Protein AF-0000000079282914 (afdb_homodimer)

Foldseek 3Di:
DPPPPCDPVDDPPLCVVVDDDPVQWFFDDAFPDADLLGTWTWTWGQDPNDIDTDTDGDDDPPRDPVSVVVNVVVVNVVSVQCVVVQNFPFPDWDDDPNDIDTDTHDDPPDPPPPVD/DPPPPPPDPADPPLCVVVDDDPVQWFFDPAFPDADLLGTWTWTWGQDPNDIDTDTDGDDDPPRDPVNVVVNVVVVNVVSVQCVVVQNFPFPDWDDDPNDIDTDTHDDPPDPPPPVD

Solvent-accessible surface area (backbone atoms only — not comparable to full-atom values): 12976 Å² total; per-residue (Å²): 133,80,63,83,69,77,55,98,74,55,64,56,81,91,47,47,89,37,57,45,64,64,86,30,52,44,80,44,87,49,74,60,41,81,51,82,55,33,48,25,19,34,31,31,36,51,55,96,86,40,79,39,61,16,35,32,36,35,42,57,68,83,49,50,69,66,36,45,50,54,35,50,52,51,49,51,48,37,47,66,31,29,70,38,84,71,58,38,45,57,74,27,26,32,54,56,96,60,24,41,37,38,30,20,41,53,66,78,77,66,72,69,59,72,79,108,132,82,64,81,68,81,60,88,81,54,62,58,80,93,46,46,90,36,56,44,62,65,86,30,52,44,80,44,86,49,74,60,42,82,51,82,56,34,48,25,19,34,30,30,35,51,54,96,88,39,79,39,59,16,36,33,35,36,42,57,67,82,48,52,69,67,34,46,51,53,35,51,50,50,48,50,49,35,47,65,30,28,71,38,81,73,56,39,45,57,74,27,28,31,55,54,94,61,24,40,39,38,29,20,42,53,64,78,79,63,71,70,60,72,78,109

Organism: Patiria miniata (NCBI:txid46514)

pLDDT: mean 72.29, std 20.89, range [22.48, 95.5]

Nearest PDB structures (foldseek):
  4qqc-assembly1_A  TM=5.861E-01  e=1.682E-05  Homo sapiens
  8w38-assembly4_D  TM=5.768E-01  e=2.435E-05  Homo sapiens
  6hm7-assembly1_A  TM=5.775E-01  e=5.313E-04  Homo sapiens
  4xg6-assembly1_A  TM=5.892E-01  e=8.700E-04  Homo sapiens
  4yju-assembly1_A  TM=6.058E-01  e=1.340E-03  Homo sapiens

InterPro domains:
  IPR000719 Protein kinase domain [PS50011] (26-116)
  IPR001245 Serine-threonine/tyrosine-protein kinase, catalytic domain [PF07714] (30-115)
  IPR011009 Protein kinase-like domain superfamily [SSF56112] (29-115)
  IPR017441 Protein kinase, ATP binding site [PS00107] (32-57)
  IPR050122 Receptor Tyrosine Kinase [PTHR24416] (16-115)

Structure (mmCIF, N/CA/C/O backbone):
data_AF-0000000079282914-model_v1
#
loop_
_entity.id
_entity.type
_entity.pdbx_description
1 polymer 'Protein kinase domain-containing protein'
#
loop_
_atom_site.group_PDB
_atom_site.id
_atom_site.type_symbol
_atom_site.label_atom_id
_atom_site.label_alt_id
_atom_site.label_comp_id
_atom_site.label_asym_id
_atom_site.label_entity_id
_atom_site.label_seq_id
_atom_site.pdbx_PDB_ins_code
_atom_site.Cartn_x
_atom_site.Cartn_y
_atom_site.Cartn_z
_atom_site.occupancy
_atom_site.B_iso_or_equiv
_atom_site.auth_seq_id
_atom_site.auth_comp_id
_atom_site.auth_asym_id
_atom_site.auth_atom_id
_atom_site.pdbx_PDB_model_num
ATOM 1 N N . MET A 1 1 ? -12.562 34.719 -14.742 1 23.34 1 MET A N 1
ATOM 2 C CA . MET A 1 1 ? -11.43 33.844 -14.438 1 23.34 1 M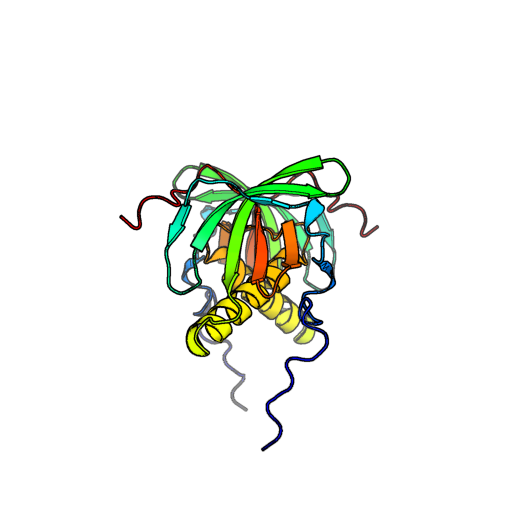ET A CA 1
ATOM 3 C C . MET A 1 1 ? -11.688 33.031 -13.164 1 23.34 1 MET A C 1
ATOM 5 O O . MET A 1 1 ? -11.547 33.562 -12.062 1 23.34 1 MET A O 1
ATOM 9 N N . SER A 1 2 ? -12.727 32.188 -13.07 1 27.8 2 SER A N 1
ATOM 10 C CA . SER A 1 2 ? -13.359 31.531 -11.93 1 27.8 2 SER A CA 1
ATOM 11 C C . SER A 1 2 ? -12.352 30.688 -11.164 1 27.8 2 SER A C 1
ATOM 13 O O . SER A 1 2 ? -11.672 29.844 -11.75 1 27.8 2 SER A O 1
ATOM 15 N N . SER A 1 3 ? -11.719 31.312 -10.195 1 30.7 3 SER A N 1
ATOM 16 C CA . SER A 1 3 ? -10.703 30.719 -9.328 1 30.7 3 SER A CA 1
ATOM 17 C C . SER A 1 3 ? -11.133 29.344 -8.844 1 30.7 3 SER A C 1
ATOM 19 O O . SER A 1 3 ? -12.281 29.141 -8.445 1 30.7 3 SER A O 1
ATOM 21 N N . PRO A 1 4 ? -10.727 28.281 -9.5 1 34.97 4 PRO A N 1
ATOM 22 C CA . PRO A 1 4 ? -11.258 27 -9.008 1 34.97 4 PRO A CA 1
ATOM 23 C C . PRO A 1 4 ? -11.508 2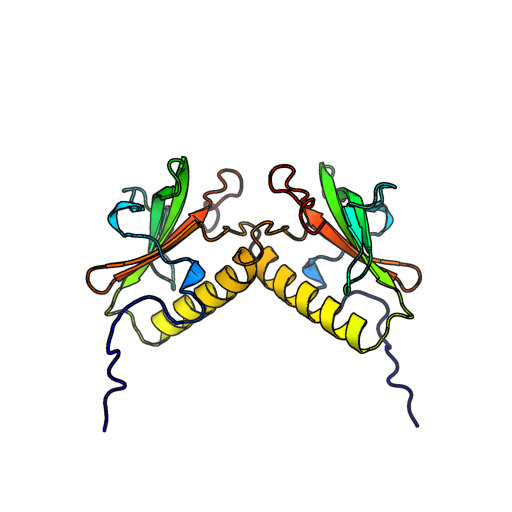7.016 -7.5 1 34.97 4 PRO A C 1
ATOM 25 O O . PRO A 1 4 ? -10.602 27.312 -6.719 1 34.97 4 PRO A O 1
ATOM 28 N N . THR A 1 5 ? -12.664 27.656 -7.102 1 31.94 5 THR A N 1
ATOM 29 C CA . THR A 1 5 ? -13.211 27.719 -5.75 1 31.94 5 THR A CA 1
ATOM 30 C C . THR A 1 5 ? -12.992 26.391 -5.023 1 31.94 5 THR A C 1
ATOM 32 O O . THR A 1 5 ? -13.438 25.344 -5.488 1 31.94 5 THR A O 1
ATOM 35 N N . CYS A 1 6 ? -11.852 26.203 -4.535 1 34.19 6 CYS A N 1
ATOM 36 C CA . CYS A 1 6 ? -11.648 25.141 -3.566 1 34.19 6 CYS A CA 1
ATOM 37 C C . CYS A 1 6 ? -12.836 25.016 -2.625 1 34.19 6 CYS A C 1
ATOM 39 O O . CYS A 1 6 ? -12.922 25.734 -1.63 1 34.19 6 CYS A O 1
ATOM 41 N N . GLU A 1 7 ? -14.094 25.234 -3.098 1 33.72 7 GLU A N 1
ATOM 42 C CA . GLU A 1 7 ? -15.266 25.281 -2.223 1 33.72 7 GLU A CA 1
ATOM 43 C C . GLU A 1 7 ? -15.062 24.422 -0.982 1 33.72 7 GLU A C 1
ATOM 45 O O . GLU A 1 7 ? -13.945 24 -0.687 1 33.72 7 GLU A O 1
ATOM 50 N N . ASP A 1 8 ? -16.094 23.516 -0.483 1 38.78 8 ASP A N 1
ATOM 51 C CA . ASP A 1 8 ? -16.375 22.766 0.729 1 38.78 8 ASP A CA 1
ATOM 52 C C . ASP A 1 8 ? -15.273 21.766 1.035 1 38.78 8 ASP A C 1
ATOM 54 O O . ASP A 1 8 ? -15.047 20.828 0.267 1 38.78 8 ASP A O 1
ATOM 58 N N . GLU A 1 9 ? -13.945 22.219 1.593 1 53.97 9 GLU A N 1
ATOM 59 C CA . GLU A 1 9 ? -12.492 22.094 1.683 1 53.97 9 GLU A CA 1
ATOM 60 C C . GLU A 1 9 ? -12.102 20.734 2.271 1 53.97 9 GLU A C 1
ATOM 62 O O . GLU A 1 9 ? -12.195 20.531 3.484 1 53.97 9 GLU A O 1
ATOM 67 N N . GLY A 1 10 ? -12.781 19.828 2.42 1 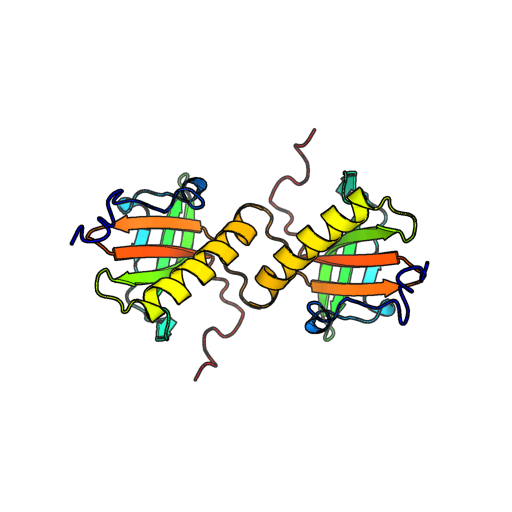73.31 10 GLY A N 1
ATOM 68 C CA . GLY A 1 10 ? -12.695 18.469 2.947 1 73.31 10 GLY A CA 1
ATOM 69 C C . GLY A 1 10 ? -11.797 17.562 2.127 1 73.31 10 GLY A C 1
ATOM 70 O O . GLY A 1 10 ? -10.938 18.047 1.384 1 73.31 10 GLY A O 1
ATOM 71 N N . LEU A 1 11 ? -11.766 16.344 2.482 1 86 11 LEU A N 1
ATOM 72 C CA . LEU A 1 11 ? -11.023 15.352 1.717 1 86 11 LEU A CA 1
ATOM 73 C C . LEU A 1 11 ? -11.609 15.195 0.316 1 86 11 LEU A C 1
ATOM 75 O O . LEU A 1 11 ? -12.805 15.406 0.112 1 86 11 LEU A O 1
ATOM 79 N N . PRO A 1 12 ? -10.711 15.117 -0.688 1 83.81 12 PRO A N 1
ATOM 80 C CA . PRO A 1 12 ? -11.25 14.766 -2.004 1 83.81 12 PRO A CA 1
ATOM 81 C C . PRO A 1 12 ? -12.18 13.555 -1.958 1 83.81 12 PRO A C 1
ATOM 83 O O . PRO A 1 12 ? -12.094 12.742 -1.033 1 83.81 12 PRO A O 1
ATOM 86 N N . SER A 1 13 ? -13.023 13.391 -2.932 1 82.94 13 SER A N 1
ATOM 87 C CA . SER A 1 13 ? -14.031 12.336 -2.979 1 82.94 13 SER A CA 1
ATOM 88 C C . SER A 1 13 ? -13.398 10.961 -2.861 1 82.94 13 SER A C 1
ATOM 90 O O . SER A 1 13 ? -13.922 10.086 -2.166 1 82.94 13 SER A O 1
ATOM 92 N N . TRP A 1 14 ? -12.305 10.773 -3.545 1 75.38 14 TRP A N 1
ATOM 93 C CA . TRP A 1 14 ? -11.672 9.461 -3.6 1 75.38 14 TRP A CA 1
ATOM 94 C C . TRP A 1 14 ? -11.031 9.109 -2.264 1 75.38 14 TRP A C 1
ATOM 96 O O . TRP A 1 14 ? -10.648 7.957 -2.035 1 75.38 14 TRP A O 1
ATOM 106 N N . ALA A 1 15 ? -10.961 10.086 -1.381 1 81.56 15 ALA A N 1
ATOM 107 C CA . ALA A 1 15 ? -10.305 9.852 -0.096 1 81.56 15 ALA A CA 1
ATOM 108 C C . ALA A 1 15 ? -11.32 9.883 1.047 1 81.56 15 ALA A C 1
ATOM 110 O O . ALA A 1 15 ? -10.938 9.805 2.219 1 81.56 15 ALA A O 1
ATOM 111 N N . GLN A 1 16 ? -12.57 9.938 0.759 1 84.88 16 GLN A N 1
ATOM 112 C CA . GLN A 1 16 ? -13.609 10.148 1.762 1 84.88 16 GLN A CA 1
ATOM 113 C C . GLN A 1 16 ? -13.695 8.969 2.723 1 84.88 16 GLN A C 1
ATOM 115 O O . GLN A 1 16 ? -14.055 9.141 3.891 1 84.88 16 GLN A O 1
ATOM 120 N N . SER A 1 17 ? -13.398 7.812 2.266 1 81.69 17 SER A N 1
ATOM 121 C CA . SER A 1 17 ? -13.477 6.621 3.102 1 81.69 17 SER A CA 1
ATOM 122 C C . SER A 1 17 ? -12.477 6.68 4.246 1 81.69 17 SER A C 1
ATOM 124 O O . SER A 1 17 ? -12.625 5.984 5.254 1 81.69 17 SER A O 1
ATOM 126 N N . TRP A 1 18 ? -11.531 7.551 4.137 1 83.25 18 TRP A N 1
ATOM 127 C CA . TRP A 1 18 ? -10.477 7.625 5.141 1 83.25 18 TRP A CA 1
ATOM 128 C C . TRP A 1 18 ? -10.703 8.797 6.086 1 83.25 18 TRP A C 1
ATOM 130 O O . TRP A 1 18 ? -9.914 9.023 7.008 1 83.25 18 TRP A O 1
ATOM 140 N N . ASN A 1 19 ? -11.797 9.461 5.875 1 89.5 19 ASN A N 1
ATOM 141 C CA . ASN A 1 19 ? -12.07 10.648 6.676 1 89.5 19 ASN A CA 1
ATOM 142 C C . ASN A 1 19 ? -12.289 10.297 8.141 1 89.5 19 ASN A C 1
ATOM 144 O O . ASN A 1 19 ? -13.07 9.406 8.461 1 89.5 19 ASN A O 1
ATOM 148 N N . ILE A 1 20 ? -11.508 10.945 8.992 1 90.75 20 ILE A N 1
ATOM 149 C CA . ILE A 1 20 ? -11.688 10.836 10.43 1 90.75 20 ILE A CA 1
ATOM 150 C C . ILE A 1 20 ? -11.781 12.227 11.047 1 90.75 20 ILE A C 1
ATOM 152 O O . ILE A 1 20 ? -11.312 13.203 10.461 1 90.75 20 ILE A O 1
ATOM 156 N N . PRO A 1 21 ? -12.477 12.312 12.188 1 93.81 21 PRO A N 1
ATOM 157 C CA . PRO A 1 21 ? -12.492 13.617 12.859 1 93.81 21 PRO A CA 1
ATOM 158 C C . PRO A 1 21 ? -11.109 14.07 13.305 1 93.81 21 PRO A C 1
ATOM 160 O O . PRO A 1 21 ? -10.297 13.242 13.734 1 93.81 21 PRO A O 1
ATOM 163 N N . PHE A 1 22 ? -10.906 15.328 13.219 1 94.75 22 PHE A N 1
ATOM 164 C CA . PHE A 1 22 ? -9.617 15.859 13.641 1 94.75 22 PHE A CA 1
ATOM 165 C C . PHE A 1 22 ? -9.336 15.508 15.094 1 94.75 22 PHE A C 1
ATOM 167 O O . PHE A 1 22 ? -8.188 15.281 15.477 1 94.75 22 PHE A O 1
ATOM 174 N N . LYS A 1 23 ? -10.352 15.461 15.844 1 94.75 23 LYS A N 1
ATOM 175 C CA . LYS A 1 23 ? -10.203 15.156 17.266 1 94.75 23 LYS A CA 1
ATOM 176 C C . LYS A 1 23 ? -9.586 13.781 17.469 1 94.75 23 LYS A C 1
ATOM 178 O O . LYS A 1 23 ? -9.062 13.477 18.547 1 94.75 23 LYS A O 1
ATOM 183 N N . SER A 1 24 ? -9.672 12.938 16.469 1 95.06 24 SER A N 1
ATOM 184 C CA . SER A 1 24 ? -9.125 11.594 16.547 1 95.06 24 SER A CA 1
ATOM 185 C C . SER A 1 24 ? -7.621 11.594 16.281 1 95.06 24 SER A C 1
ATOM 187 O O . SER A 1 24 ? -6.953 10.57 16.453 1 95.06 24 SER A O 1
ATOM 189 N N . MET A 1 25 ? -7.109 12.664 15.82 1 94.75 25 MET A N 1
ATOM 190 C CA . MET A 1 25 ? -5.695 12.773 15.484 1 94.75 25 MET A CA 1
ATOM 191 C C . MET A 1 25 ? -4.906 13.398 16.625 1 94.75 25 MET A C 1
ATOM 193 O O . MET A 1 25 ? -5.305 14.43 17.172 1 94.75 25 MET A O 1
ATOM 197 N N . MET A 1 26 ? -3.902 12.734 17.078 1 95.5 26 MET A N 1
ATOM 198 C CA . MET A 1 26 ? -2.93 13.266 18.031 1 95.5 26 MET A CA 1
ATOM 199 C C . MET A 1 26 ? -1.586 13.516 17.359 1 95.5 26 MET A C 1
ATOM 201 O O . MET A 1 26 ? -0.843 12.57 17.078 1 95.5 26 MET A O 1
ATOM 205 N N . ILE A 1 27 ? -1.303 14.742 17.141 1 93.88 27 ILE A N 1
ATOM 206 C CA . ILE A 1 27 ? -0.09 15.109 16.422 1 93.88 27 ILE A CA 1
ATOM 207 C C . ILE A 1 27 ? 1.066 15.281 17.406 1 93.88 27 ILE A C 1
ATOM 209 O O . ILE A 1 27 ? 0.951 16.016 18.391 1 93.88 27 ILE A O 1
ATOM 213 N N . GLY A 1 28 ? 2.068 14.531 17.078 1 92.56 28 GLY A N 1
ATOM 214 C CA . GLY A 1 28 ? 3.238 14.625 17.938 1 92.56 28 GLY A CA 1
ATOM 215 C C . GLY A 1 28 ? 4.129 15.805 17.609 1 92.56 28 GLY A C 1
ATOM 216 O O . GLY A 1 28 ? 3.867 16.531 16.641 1 92.56 28 GLY A O 1
ATOM 217 N N . VAL A 1 29 ? 5.152 15.992 18.484 1 90.06 29 VAL A N 1
ATOM 218 C CA . VAL A 1 29 ? 6.047 17.125 18.312 1 90.06 29 VAL A CA 1
ATOM 219 C C . VAL A 1 29 ? 7.297 16.703 17.562 1 90.06 29 VAL A C 1
ATOM 221 O O . VAL A 1 29 ? 8.023 17.547 17.016 1 90.06 29 VAL A O 1
ATOM 224 N N . LYS A 1 30 ? 7.477 15.5 17.516 1 88 30 LYS A N 1
ATOM 225 C CA . LYS A 1 30 ? 8.688 15.008 16.859 1 88 30 LYS A CA 1
ATOM 226 C C . LYS A 1 30 ? 8.531 15.023 15.344 1 88 30 LYS A C 1
ATOM 228 O O . LYS A 1 30 ? 7.57 14.477 14.805 1 88 30 LYS A O 1
ATOM 233 N N . VAL A 1 31 ? 9.523 15.688 14.719 1 82.38 31 VAL A N 1
ATOM 234 C CA . VAL A 1 31 ? 9.539 15.719 13.258 1 82.38 31 VAL A CA 1
ATOM 235 C C . VAL A 1 31 ? 10.258 14.484 12.727 1 82.38 31 VAL A C 1
ATOM 237 O O . VAL A 1 31 ? 11.43 14.25 13.047 1 82.38 31 VAL A O 1
ATOM 240 N N . LEU A 1 32 ? 9.5 13.656 12.016 1 75.69 32 LEU A N 1
ATOM 241 C CA . LEU A 1 32 ? 10.055 12.438 11.438 1 75.69 32 LEU A CA 1
ATOM 242 C C . LEU A 1 32 ? 10.711 12.719 10.094 1 75.69 32 LEU A C 1
ATOM 244 O O . LEU A 1 32 ? 11.602 11.984 9.664 1 75.69 32 LEU A O 1
ATOM 248 N N . GLY A 1 33 ? 10.25 13.688 9.414 1 71.69 33 GLY A N 1
ATOM 249 C CA . GLY A 1 33 ? 10.797 14.062 8.117 1 71.69 33 GLY A CA 1
ATOM 250 C C . GLY A 1 33 ? 10.25 15.383 7.605 1 71.69 33 GLY A C 1
ATOM 251 O O . GLY A 1 33 ? 9.188 15.836 8.047 1 71.69 33 GLY A O 1
ATOM 252 N N . LYS A 1 34 ? 11.281 16.078 6.945 1 65.44 34 LYS A N 1
ATOM 253 C CA . LYS A 1 34 ? 10.922 17.328 6.305 1 65.44 34 LYS A CA 1
ATOM 254 C C . LYS A 1 34 ? 11.242 17.297 4.812 1 65.44 34 LYS A C 1
ATOM 256 O O . LYS A 1 34 ? 12.344 16.922 4.414 1 65.44 34 LYS A O 1
ATOM 261 N N . GLY A 1 35 ? 10.141 17 3.967 1 55.25 35 GLY A N 1
ATOM 262 C CA . GLY A 1 35 ? 10.453 17.031 2.545 1 55.25 35 GLY A CA 1
ATOM 263 C C . GLY A 1 35 ? 9.438 17.797 1.728 1 55.25 35 GLY A C 1
ATOM 264 O O . GLY A 1 35 ? 8.695 18.625 2.268 1 55.25 35 GLY A O 1
ATOM 265 N N . HIS A 1 36 ? 9.586 17.562 0.408 1 54 36 HIS A N 1
ATOM 266 C CA . HIS A 1 36 ? 8.82 18.281 -0.608 1 54 36 HIS A CA 1
ATOM 267 C C . HIS A 1 36 ? 7.32 18.156 -0.367 1 54 36 HIS A C 1
ATOM 269 O O . HIS A 1 36 ? 6.551 19.031 -0.735 1 54 36 HIS A O 1
ATOM 275 N N . PHE A 1 37 ? 7.004 17.156 0.406 1 58.75 37 PHE A N 1
ATOM 276 C CA . PHE A 1 37 ? 5.574 16.922 0.582 1 58.75 37 PHE A CA 1
ATOM 277 C C . PHE A 1 37 ? 5.102 17.453 1.932 1 58.75 37 PHE A C 1
ATOM 279 O O . PHE A 1 37 ? 3.949 17.234 2.316 1 58.75 37 PHE A O 1
ATOM 286 N N . GLY A 1 38 ? 5.984 18.125 2.518 1 66.81 38 GLY A N 1
ATOM 287 C CA . GLY A 1 38 ? 5.656 18.734 3.795 1 66.81 38 GLY A CA 1
ATOM 288 C C . GLY A 1 38 ? 6.262 18.016 4.98 1 66.81 38 GLY A C 1
ATOM 289 O O . GLY A 1 38 ? 7.184 17.203 4.816 1 66.81 38 GLY A O 1
ATOM 290 N N . GLU A 1 39 ? 5.844 18.406 6.027 1 76.94 39 GLU A N 1
ATOM 291 C CA . GLU A 1 39 ? 6.379 17.906 7.289 1 76.94 39 GLU A CA 1
ATOM 292 C C . GLU A 1 39 ? 5.656 16.625 7.73 1 76.94 39 GLU A C 1
ATOM 294 O O . GLU A 1 39 ? 4.441 16.516 7.562 1 76.94 39 GLU A O 1
ATOM 299 N N . VAL A 1 40 ? 6.41 15.68 8.141 1 83.06 40 VAL A N 1
ATOM 300 C CA . VAL A 1 40 ? 5.863 14.477 8.75 1 83.06 40 VAL A CA 1
ATOM 301 C C . VAL A 1 40 ? 6.219 14.43 10.227 1 83.06 40 VAL A C 1
ATOM 303 O O . VAL A 1 40 ? 7.387 14.562 10.602 1 83.06 40 VAL A O 1
ATOM 306 N N . ARG A 1 41 ? 5.215 14.297 11.039 1 87.62 41 ARG A N 1
ATOM 307 C CA . ARG A 1 41 ? 5.414 14.258 12.484 1 87.62 41 ARG A CA 1
ATOM 308 C C . ARG A 1 41 ? 4.926 12.938 13.07 1 87.62 41 ARG A C 1
ATOM 310 O O . ARG A 1 41 ? 4.082 12.266 12.477 1 87.62 41 ARG A O 1
ATOM 317 N N . ASP A 1 42 ? 5.586 12.641 14.148 1 87.38 42 ASP A N 1
ATOM 318 C CA . ASP A 1 42 ? 5.027 11.508 14.883 1 87.38 42 ASP A CA 1
ATOM 319 C C . ASP A 1 42 ? 3.65 11.844 15.453 1 87.38 42 ASP A C 1
ATOM 321 O O . ASP A 1 42 ? 3.283 13.016 15.547 1 87.38 42 ASP A O 1
ATOM 325 N N . GLY A 1 43 ? 2.865 10.734 15.719 1 91.56 43 GLY A N 1
ATOM 326 C CA . GLY A 1 43 ? 1.542 10.93 16.281 1 91.56 43 GLY A CA 1
ATOM 327 C C . GLY A 1 43 ? 0.784 9.641 16.516 1 91.56 43 GLY A C 1
ATOM 328 O O . GLY A 1 43 ? 1.387 8.57 16.594 1 91.56 43 GLY A O 1
ATOM 329 N N . ALA A 1 44 ? -0.499 9.844 16.734 1 91.38 44 ALA A N 1
ATOM 330 C CA . ALA A 1 44 ? -1.402 8.711 16.906 1 91.38 44 ALA A CA 1
ATOM 331 C C . ALA A 1 44 ? -2.809 9.047 16.422 1 91.38 44 ALA A C 1
ATOM 333 O O . ALA A 1 44 ? -3.156 10.227 16.281 1 91.38 44 ALA A O 1
ATOM 334 N N . VAL A 1 45 ? -3.482 8.031 16.047 1 89.38 45 VAL A N 1
ATOM 335 C CA . VAL A 1 45 ? -4.879 8.188 15.656 1 89.38 45 VAL A CA 1
ATOM 336 C C . VAL A 1 45 ? -5.766 7.309 16.531 1 89.38 45 VAL A C 1
ATOM 338 O O . VAL A 1 45 ? -5.406 6.176 16.859 1 89.38 45 VAL A O 1
ATOM 341 N N . LEU A 1 46 ? -6.812 7.949 17 1 91.19 46 LEU A N 1
ATOM 342 C CA . LEU A 1 46 ? -7.855 7.211 17.703 1 91.19 46 LEU A CA 1
ATOM 343 C C . LEU A 1 46 ? -9.016 6.891 16.766 1 91.19 46 LEU A C 1
ATOM 345 O O . LEU A 1 46 ? -9.789 7.781 16.406 1 91.19 46 LEU A O 1
ATOM 349 N N . VAL A 1 47 ? -9.086 5.66 16.375 1 79.5 47 VAL A N 1
ATOM 350 C CA . VAL A 1 47 ? -10.172 5.207 15.508 1 79.5 47 VAL A CA 1
ATOM 351 C C . VAL A 1 47 ? -10.805 3.947 16.094 1 79.5 47 VAL A C 1
ATOM 353 O O . VAL A 1 47 ? -10.102 2.992 16.438 1 79.5 47 VAL A O 1
ATOM 356 N N . GLY A 1 48 ? -12.062 3.938 16.156 1 79.44 48 GLY A N 1
ATOM 357 C CA . GLY A 1 48 ? -12.773 2.775 16.672 1 79.44 48 GLY A CA 1
ATOM 358 C C . GLY A 1 48 ? -12.367 2.406 18.094 1 79.44 48 GLY A C 1
ATOM 359 O O . GLY A 1 48 ? -12.289 1.223 18.422 1 79.44 48 GLY A O 1
ATOM 360 N N . GLY A 1 49 ? -11.898 3.373 18.766 1 84.94 49 GLY A N 1
ATOM 361 C CA . GLY A 1 49 ? -11.516 3.127 20.156 1 84.94 49 GLY A CA 1
ATOM 362 C C . GLY A 1 49 ? -10.094 2.621 20.297 1 84.94 49 GLY A C 1
ATOM 363 O O . GLY A 1 49 ? -9.656 2.303 21.406 1 84.94 49 GLY A O 1
ATOM 364 N N . GLU A 1 50 ? -9.43 2.447 19.281 1 84.12 50 GLU A N 1
ATOM 365 C CA . GLU A 1 50 ? -8.055 1.972 19.312 1 84.12 50 GLU A CA 1
ATOM 366 C C . GLU A 1 50 ? -7.078 3.084 18.922 1 84.12 50 GLU A C 1
ATOM 368 O O . GLU A 1 50 ? -7.352 3.867 18.016 1 84.12 50 GLU A O 1
ATOM 373 N N . ILE A 1 51 ? -6.07 3.158 19.75 1 84.94 51 ILE A N 1
ATOM 374 C CA . ILE A 1 51 ? -5.027 4.133 19.453 1 84.94 51 ILE A CA 1
ATOM 375 C C . ILE A 1 51 ? -3.896 3.463 18.672 1 84.94 51 ILE A C 1
ATOM 377 O O . ILE A 1 51 ? -3.355 2.443 19.109 1 84.94 51 ILE A O 1
ATOM 381 N N . SER A 1 52 ? -3.646 3.994 17.516 1 81.25 52 SER A N 1
ATOM 382 C CA . SER A 1 52 ? -2.549 3.502 16.703 1 81.25 52 SER A CA 1
ATOM 383 C C . SER A 1 52 ? -1.491 4.582 16.484 1 81.25 52 SER A C 1
ATOM 385 O O . SER A 1 52 ? -1.822 5.734 16.203 1 81.25 52 SER A O 1
ATOM 387 N N . LYS A 1 53 ? -0.231 4.156 16.688 1 81.88 53 LYS A N 1
ATOM 388 C CA . LYS A 1 53 ? 0.844 5.082 16.344 1 81.88 53 LYS A CA 1
ATOM 389 C C . LYS A 1 53 ? 0.818 5.418 14.852 1 81.88 53 LYS A C 1
ATOM 391 O O . LYS A 1 53 ? 0.5 4.562 14.023 1 81.88 53 LYS A O 1
ATOM 396 N N . ALA A 1 54 ? 1.105 6.738 14.633 1 84.31 54 ALA A N 1
ATOM 397 C CA . ALA A 1 54 ? 0.992 7.176 13.242 1 84.31 54 ALA A CA 1
ATOM 398 C C . ALA A 1 54 ? 2.082 8.188 12.891 1 84.31 54 ALA A C 1
ATOM 400 O O . ALA A 1 54 ? 2.604 8.875 13.773 1 84.31 54 ALA A O 1
ATOM 401 N N . ALA A 1 55 ? 2.516 8.203 11.68 1 82.88 55 ALA A N 1
ATOM 402 C CA . ALA A 1 55 ? 3.199 9.336 11.055 1 82.88 55 ALA A CA 1
ATOM 403 C C . ALA A 1 55 ? 2.205 10.281 10.383 1 82.88 55 ALA A C 1
ATOM 405 O O . ALA A 1 55 ? 1.422 9.859 9.523 1 82.88 55 ALA A O 1
ATOM 406 N N . ILE A 1 56 ? 2.223 11.5 10.844 1 88.62 56 ILE A N 1
ATOM 407 C CA . ILE A 1 56 ? 1.229 12.453 10.352 1 88.62 56 ILE A CA 1
ATOM 408 C C . ILE A 1 56 ? 1.867 13.383 9.328 1 88.62 56 ILE A C 1
ATOM 410 O O . ILE A 1 56 ? 2.75 14.18 9.664 1 88.62 56 ILE A O 1
ATOM 414 N N . LYS A 1 57 ? 1.346 13.258 8.039 1 87.38 57 LYS A N 1
ATOM 415 C CA . LYS A 1 57 ? 1.752 14.156 6.965 1 87.38 57 LYS A CA 1
ATOM 416 C C . LYS A 1 57 ? 0.761 15.305 6.805 1 87.38 57 LYS A C 1
ATOM 418 O O . LYS A 1 57 ? -0.453 15.102 6.871 1 87.38 57 LYS A O 1
ATOM 423 N N . THR A 1 58 ? 1.383 16.484 6.621 1 89.69 58 THR A N 1
ATOM 424 C CA . THR A 1 58 ? 0.497 17.641 6.547 1 89.69 58 THR A CA 1
ATOM 425 C C . THR A 1 58 ? 0.75 18.438 5.266 1 89.69 58 THR A C 1
ATOM 427 O O . THR A 1 58 ? 1.875 18.469 4.762 1 89.69 58 THR A O 1
ATOM 430 N N . LEU A 1 59 ? -0.337 18.953 4.742 1 88.25 59 LEU A N 1
ATOM 431 C CA . LEU A 1 59 ? -0.297 19.891 3.631 1 88.25 59 LEU A CA 1
ATOM 432 C C . LEU A 1 59 ? -1.015 21.188 3.996 1 88.25 59 LEU A C 1
ATOM 434 O O . LEU A 1 59 ? -2.229 21.188 4.211 1 88.25 59 LEU A O 1
ATOM 438 N N . LYS A 1 60 ? -0.203 22.188 4.027 1 87.25 60 LYS A N 1
ATOM 439 C CA . LYS A 1 60 ? -0.766 23.484 4.367 1 87.25 60 LYS A CA 1
ATOM 440 C C . LYS A 1 60 ? -1.53 24.078 3.186 1 87.25 60 LYS A C 1
ATOM 442 O O . LYS A 1 60 ? -1.226 23.781 2.029 1 87.25 60 LYS A O 1
ATOM 447 N N . ALA A 1 61 ? -2.473 24.938 3.561 1 83.94 61 ALA A N 1
ATOM 448 C CA . ALA A 1 61 ? -3.297 25.578 2.539 1 83.94 61 ALA A CA 1
ATOM 449 C C . ALA A 1 61 ? -2.447 26.422 1.603 1 83.94 61 ALA A C 1
ATOM 451 O O . ALA A 1 61 ? -2.762 26.562 0.418 1 83.94 61 ALA A O 1
ATOM 452 N N . ASN A 1 62 ? -1.402 26.938 2.104 1 86.12 62 ASN A N 1
ATOM 453 C CA . ASN A 1 62 ? -0.588 27.859 1.313 1 86.12 62 ASN A CA 1
ATOM 454 C C . ASN A 1 62 ? 0.551 27.125 0.607 1 86.12 62 ASN A C 1
ATOM 456 O O . ASN A 1 62 ? 1.501 27.75 0.138 1 86.12 62 ASN A O 1
ATOM 460 N N . ALA A 1 63 ? 0.455 25.906 0.595 1 84.19 63 ALA A N 1
ATOM 461 C CA . ALA A 1 63 ? 1.444 25.125 -0.145 1 84.19 63 ALA A CA 1
ATOM 462 C C . ALA A 1 63 ? 1.445 25.5 -1.624 1 84.19 63 ALA A C 1
ATOM 464 O O . ALA A 1 63 ? 0.412 25.891 -2.172 1 84.19 63 ALA A O 1
ATOM 465 N N . SER A 1 64 ? 2.662 25.438 -2.189 1 87.62 64 SER A N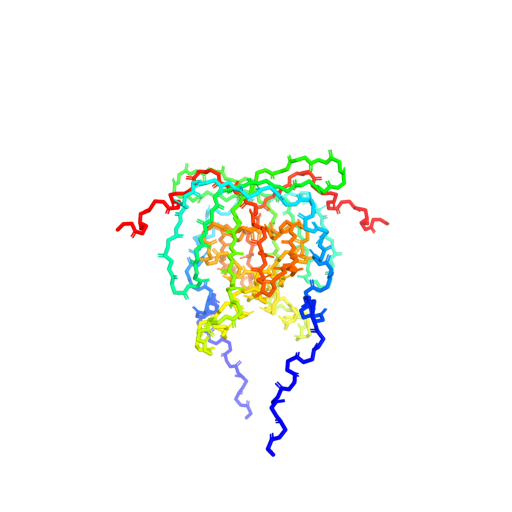 1
ATOM 466 C CA . SER A 1 64 ? 2.738 25.688 -3.627 1 87.62 64 SER A CA 1
ATOM 467 C C . SER A 1 64 ? 1.894 24.672 -4.402 1 87.62 64 SER A C 1
ATOM 469 O O . SER A 1 64 ? 1.572 23.609 -3.891 1 87.62 64 SER A O 1
ATOM 471 N N . ASP A 1 65 ? 1.571 25.047 -5.621 1 86.56 65 ASP A N 1
ATOM 472 C CA . ASP A 1 65 ? 0.81 24.156 -6.484 1 86.56 65 ASP A CA 1
ATOM 473 C C . ASP A 1 65 ? 1.548 22.828 -6.688 1 86.56 65 ASP A C 1
ATOM 475 O O . ASP A 1 65 ? 0.932 21.766 -6.691 1 86.56 65 ASP A O 1
ATOM 479 N N . ASN A 1 66 ? 2.822 23.031 -6.859 1 84.25 66 ASN A N 1
ATOM 480 C CA . ASN A 1 66 ? 3.629 21.828 -7.059 1 84.25 66 ASN A CA 1
ATOM 481 C C . ASN A 1 66 ? 3.605 20.922 -5.832 1 84.25 66 ASN A C 1
ATOM 483 O O . ASN A 1 66 ? 3.434 19.719 -5.949 1 84.25 66 ASN A O 1
ATOM 487 N N . ASP A 1 67 ? 3.695 21.516 -4.695 1 81.56 67 ASP A N 1
ATOM 488 C CA . ASP A 1 67 ? 3.672 20.75 -3.455 1 81.56 67 ASP A CA 1
ATOM 489 C C . ASP A 1 67 ? 2.311 20.094 -3.244 1 81.56 67 ASP A C 1
ATOM 491 O O . ASP A 1 67 ? 2.232 18.938 -2.811 1 81.56 67 ASP A O 1
ATOM 495 N N . ARG A 1 68 ? 1.349 20.828 -3.588 1 86.06 68 ARG A N 1
ATOM 496 C CA . ARG A 1 68 ? -0.01 20.312 -3.467 1 86.06 68 ARG A CA 1
ATOM 497 C C . ARG A 1 68 ? -0.227 19.125 -4.398 1 86.06 68 ARG A C 1
ATOM 499 O O . ARG A 1 68 ? -0.741 18.078 -3.977 1 86.06 68 ARG A O 1
ATOM 506 N N . GLN A 1 69 ? 0.188 19.328 -5.555 1 82.5 69 GLN A N 1
ATOM 507 C CA . GLN A 1 69 ? 0.022 18.25 -6.531 1 82.5 69 GLN A CA 1
ATOM 508 C C . GLN A 1 69 ? 0.775 17 -6.102 1 82.5 69 GLN A C 1
ATOM 510 O O . GLN A 1 69 ? 0.237 15.891 -6.172 1 82.5 69 GLN A O 1
ATOM 515 N N . ASN A 1 70 ? 1.975 17.203 -5.691 1 77.62 70 ASN A N 1
ATOM 516 C CA . ASN A 1 70 ? 2.795 16.078 -5.262 1 77.62 70 ASN A CA 1
ATOM 517 C C . ASN A 1 70 ? 2.178 15.352 -4.062 1 77.62 70 ASN A C 1
ATOM 519 O O . ASN A 1 70 ? 2.105 14.125 -4.043 1 77.62 70 ASN A O 1
ATOM 523 N N . PHE A 1 71 ? 1.689 16.141 -3.148 1 82.75 71 PHE A N 1
ATOM 524 C CA . PHE A 1 71 ? 1.062 15.578 -1.962 1 82.75 71 PHE A CA 1
ATOM 525 C C . PHE A 1 71 ? -0.187 14.789 -2.334 1 82.75 71 PHE A C 1
ATOM 527 O O . PHE A 1 71 ? -0.37 13.656 -1.879 1 82.75 71 PHE A O 1
ATOM 534 N N . MET A 1 72 ? -1.006 15.383 -3.162 1 82.5 72 MET A N 1
ATOM 535 C CA . MET A 1 72 ? -2.275 14.758 -3.531 1 82.5 72 MET A CA 1
ATOM 536 C C . MET A 1 72 ? -2.045 13.477 -4.328 1 82.5 72 MET A C 1
ATOM 538 O O . MET A 1 72 ? -2.775 12.5 -4.164 1 82.5 72 MET A O 1
ATOM 542 N N . GLU A 1 73 ? -1.069 13.477 -5.125 1 75.81 73 GLU A N 1
ATOM 543 C CA . GLU A 1 73 ? -0.74 12.273 -5.879 1 75.81 73 GLU A CA 1
ATOM 544 C C . GLU A 1 73 ? -0.265 11.156 -4.949 1 75.81 73 GLU A C 1
ATOM 546 O O . GLU A 1 73 ? -0.659 10 -5.113 1 75.81 73 GLU A O 1
ATOM 551 N N . GLU A 1 74 ? 0.572 11.547 -4.023 1 74.94 74 GLU A N 1
ATOM 552 C CA . GLU A 1 74 ? 1.032 10.578 -3.037 1 74.94 74 GLU A CA 1
ATOM 553 C C . GLU A 1 74 ? -0.13 10.039 -2.207 1 74.94 74 GLU A C 1
ATOM 555 O O . GLU A 1 74 ? -0.245 8.828 -2 1 74.94 74 GLU A O 1
ATOM 560 N N . PHE A 1 75 ? -0.943 10.992 -1.794 1 77.81 75 PHE A N 1
ATOM 561 C CA . PHE A 1 75 ? -2.131 10.633 -1.029 1 77.81 75 PHE A CA 1
ATOM 562 C C . PHE A 1 75 ? -3.012 9.672 -1.819 1 77.81 75 PHE A C 1
ATOM 564 O O . PHE A 1 75 ? -3.408 8.625 -1.308 1 77.81 75 PHE A O 1
ATOM 571 N N . ARG A 1 76 ? -3.223 9.977 -3.014 1 74.19 76 ARG A N 1
ATOM 572 C CA . ARG A 1 76 ? -4.051 9.133 -3.869 1 74.19 76 ARG A CA 1
ATOM 573 C C . ARG A 1 76 ? -3.441 7.75 -4.031 1 74.19 76 ARG A C 1
ATOM 575 O O . ARG A 1 76 ? -4.148 6.742 -3.963 1 74.19 76 ARG A O 1
ATOM 582 N N . THR A 1 77 ? -2.217 7.711 -4.18 1 69.81 77 THR A N 1
ATOM 583 C CA . THR A 1 77 ? -1.519 6.438 -4.328 1 69.81 77 THR A CA 1
ATOM 584 C C . THR A 1 77 ? -1.648 5.598 -3.062 1 69.81 77 THR A C 1
ATOM 586 O O . THR A 1 77 ? -1.884 4.387 -3.135 1 69.81 77 THR A O 1
ATOM 589 N N . LEU A 1 78 ? -1.518 6.316 -1.907 1 68.25 78 LEU A N 1
ATOM 590 C CA . LEU A 1 78 ? -1.624 5.633 -0.623 1 68.25 78 LEU A CA 1
ATOM 591 C C . LEU A 1 78 ? -3.033 5.086 -0.414 1 68.25 78 LEU A C 1
ATOM 593 O O . LEU A 1 78 ? -3.205 4 0.149 1 68.25 78 LEU A O 1
ATOM 597 N N . THR A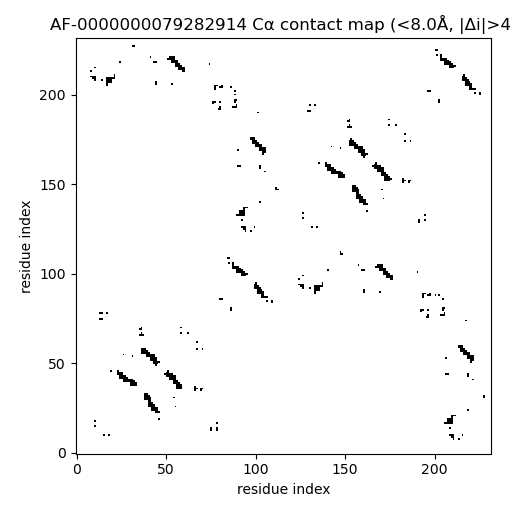 1 79 ? -4.062 5.887 -0.783 1 68.88 79 THR A N 1
ATOM 598 C CA . THR A 1 79 ? -5.445 5.457 -0.623 1 68.88 79 THR A CA 1
ATOM 599 C C . THR A 1 79 ? -5.727 4.215 -1.462 1 68.88 79 THR A C 1
ATOM 601 O O . THR A 1 79 ? -6.551 3.379 -1.088 1 68.88 79 THR A O 1
ATOM 604 N N . LYS A 1 80 ? -5.223 4.27 -2.564 1 59.78 80 LYS A N 1
ATOM 605 C CA . LYS A 1 80 ? -5.418 3.113 -3.436 1 59.78 80 LYS A CA 1
ATOM 606 C C . LYS A 1 80 ? -4.789 1.858 -2.836 1 59.78 80 LYS A C 1
ATOM 608 O O . LYS A 1 80 ? -5.328 0.76 -2.973 1 59.78 80 LYS A O 1
ATOM 613 N N . ILE A 1 81 ? -3.799 2.193 -2.15 1 54.41 81 ILE A N 1
ATOM 614 C CA . ILE A 1 81 ? -3.092 1.095 -1.5 1 54.41 81 ILE A CA 1
ATOM 615 C C . ILE A 1 81 ? -3.859 0.648 -0.259 1 54.41 81 ILE A C 1
ATOM 617 O O . ILE A 1 81 ? -3.973 -0.55 0.01 1 54.41 81 ILE A O 1
ATOM 621 N N . GLY A 1 82 ? -4.281 1.591 0.655 1 49.81 82 GLY A N 1
ATOM 622 C CA . GLY A 1 82 ? -4.984 1.343 1.903 1 49.81 82 GLY A CA 1
ATOM 623 C C . GLY A 1 82 ? -6.359 0.73 1.701 1 49.81 82 GLY A C 1
ATOM 624 O O . GLY A 1 82 ? -6.953 0.201 2.643 1 49.81 82 GLY A O 1
ATOM 625 N N . GLN A 1 83 ? -6.988 1.234 0.659 1 45.16 83 GLN A N 1
ATOM 626 C CA . GLN A 1 83 ? -8.32 0.679 0.432 1 45.16 83 GLN A CA 1
ATOM 627 C C . GLN A 1 83 ? -8.305 -0.843 0.531 1 45.16 83 GLN A C 1
ATOM 629 O O . GLN A 1 83 ? -9.359 -1.475 0.625 1 45.16 83 GLN A O 1
ATOM 634 N N . HIS A 1 84 ? -7.188 -1.283 0.369 1 41.5 84 HIS A N 1
ATOM 635 C CA . HIS A 1 84 ? -7.227 -2.713 0.65 1 41.5 84 HIS A CA 1
ATOM 636 C C . HIS A 1 84 ? -6.773 -3.008 2.076 1 41.5 84 HIS A C 1
ATOM 638 O O . HIS A 1 84 ? -5.594 -2.842 2.402 1 41.5 84 HIS A O 1
ATOM 644 N N . PRO A 1 85 ? -7.742 -2.734 2.994 1 43.34 85 PRO A N 1
ATOM 645 C CA . PRO A 1 85 ? -7.473 -2.936 4.422 1 43.34 85 PRO A CA 1
ATOM 646 C C . PRO A 1 85 ? -6.246 -3.809 4.672 1 43.34 85 PRO A C 1
ATOM 648 O O . PRO A 1 85 ? -5.605 -3.695 5.719 1 43.34 85 PRO A O 1
ATOM 651 N N . ASN A 1 86 ? -6.043 -4.816 3.895 1 42.72 86 ASN A N 1
ATOM 652 C CA . ASN A 1 86 ? -4.984 -5.809 4.051 1 42.72 86 ASN A CA 1
ATOM 653 C C . ASN A 1 86 ? -3.748 -5.441 3.234 1 42.72 86 ASN A C 1
ATOM 655 O O . ASN A 1 86 ? -3.533 -5.984 2.148 1 42.72 86 ASN A O 1
ATOM 659 N N . VAL A 1 87 ? -3.455 -4.16 3.23 1 48.75 87 VAL A N 1
ATOM 660 C CA . VAL A 1 87 ? -2.32 -3.729 2.422 1 48.75 87 VAL A CA 1
ATOM 661 C C . VAL A 1 87 ? -1.193 -4.754 2.525 1 48.75 87 VAL A C 1
ATOM 663 O O . VAL A 1 87 ? -0.678 -5.012 3.617 1 48.75 87 VAL A O 1
ATOM 666 N N . VAL A 1 88 ? -1.169 -5.582 1.654 1 53.12 88 VAL A N 1
ATOM 667 C CA . VAL A 1 88 ? -0.136 -6.609 1.563 1 53.12 88 VAL A CA 1
ATOM 668 C C . VAL A 1 88 ? 1.084 -6.051 0.833 1 53.12 88 VAL A C 1
ATOM 670 O O . VAL A 1 88 ? 0.954 -5.453 -0.238 1 53.12 88 VAL A O 1
ATOM 673 N N . SER A 1 89 ? 2.061 -5.555 1.666 1 62.62 89 SER A N 1
ATOM 674 C CA . SER A 1 89 ? 3.338 -5.238 1.036 1 62.62 89 SER A CA 1
ATOM 675 C C . SER A 1 89 ? 3.818 -6.383 0.153 1 62.62 89 SER A C 1
ATOM 677 O O . SER A 1 89 ? 3.676 -7.555 0.514 1 62.62 89 SER A O 1
ATOM 679 N N . ILE A 1 90 ? 4.156 -5.902 -1.108 1 76.12 90 ILE A N 1
ATOM 680 C CA . ILE A 1 90 ? 4.723 -6.922 -1.98 1 76.12 90 ILE A CA 1
ATOM 681 C C . ILE A 1 90 ? 6.082 -7.367 -1.438 1 76.12 90 ILE A C 1
ATOM 683 O O . ILE A 1 90 ? 6.926 -6.535 -1.106 1 76.12 90 ILE A O 1
ATOM 687 N N . LEU A 1 91 ? 6.203 -8.633 -1.209 1 80.88 91 LEU A N 1
ATOM 688 C CA . LEU A 1 91 ? 7.457 -9.203 -0.733 1 80.88 91 LEU A CA 1
ATOM 689 C C . LEU A 1 91 ? 8.359 -9.578 -1.902 1 80.88 91 LEU A C 1
ATOM 691 O O . LEU A 1 91 ? 9.586 -9.609 -1.763 1 80.88 91 LEU A O 1
ATOM 695 N N . GLY A 1 92 ? 7.805 -9.859 -3.02 1 86.5 92 GLY A N 1
ATOM 696 C CA . GLY A 1 92 ? 8.508 -10.297 -4.215 1 86.5 92 GLY A CA 1
ATOM 697 C C . GLY A 1 92 ? 7.578 -10.859 -5.277 1 86.5 92 GLY A C 1
ATOM 698 O O . GLY A 1 92 ? 6.402 -11.109 -5.012 1 86.5 92 GLY A O 1
ATOM 699 N N . ALA A 1 93 ? 8.117 -10.961 -6.477 1 91.38 93 ALA A N 1
ATOM 700 C CA . ALA A 1 93 ? 7.391 -11.523 -7.609 1 91.38 93 ALA A CA 1
ATOM 701 C C . ALA A 1 93 ? 8.336 -12.258 -8.562 1 91.38 93 ALA A C 1
ATOM 703 O O . ALA A 1 93 ? 9.523 -11.93 -8.633 1 91.38 93 ALA A O 1
ATOM 704 N N . CYS A 1 94 ? 7.785 -13.234 -9.133 1 93.31 94 CYS A N 1
ATOM 705 C CA . CYS A 1 94 ? 8.602 -13.93 -10.125 1 93.31 94 CYS A CA 1
ATOM 706 C C . CYS A 1 94 ? 7.723 -14.656 -11.141 1 93.31 94 CYS A C 1
ATOM 708 O O . CYS A 1 94 ? 6.531 -14.867 -10.898 1 93.31 94 CYS A O 1
ATOM 710 N N . HIS A 1 95 ? 8.32 -14.828 -12.227 1 90.81 95 HIS A N 1
ATOM 711 C CA . HIS A 1 95 ? 7.703 -15.648 -13.266 1 90.81 95 HIS A CA 1
ATOM 712 C C . HIS A 1 95 ? 8.375 -17.016 -13.367 1 90.81 95 HIS A C 1
ATOM 714 O O . HIS A 1 95 ? 9.602 -17.109 -13.383 1 90.81 95 HIS A O 1
ATOM 720 N N . ASN A 1 96 ? 7.562 -18.078 -13.281 1 90.94 96 ASN A N 1
ATOM 721 C CA . ASN A 1 96 ? 8.055 -19.438 -13.422 1 90.94 96 ASN A CA 1
ATOM 722 C C . ASN A 1 96 ? 7.059 -20.328 -14.164 1 90.94 96 ASN A C 1
ATOM 724 O O . ASN A 1 96 ? 5.887 -20.406 -13.781 1 90.94 96 ASN A O 1
ATOM 728 N N . ASP A 1 97 ? 7.516 -21.031 -15.195 1 88.81 97 ASP A N 1
ATOM 729 C CA . ASP A 1 97 ? 6.691 -21.953 -15.969 1 88.81 97 ASP A CA 1
ATOM 730 C C . ASP A 1 97 ? 5.395 -21.297 -16.422 1 88.81 97 ASP A C 1
ATOM 732 O O . ASP A 1 97 ? 4.305 -21.828 -16.188 1 88.81 97 ASP A O 1
ATOM 736 N N . ASP A 1 98 ? 5.438 -20.094 -16.859 1 87.56 98 ASP A N 1
ATOM 737 C CA . ASP A 1 98 ? 4.344 -19.344 -17.453 1 87.56 98 ASP A CA 1
ATOM 738 C C . ASP A 1 98 ? 3.322 -18.906 -16.406 1 87.56 98 ASP A C 1
ATOM 740 O O . ASP A 1 98 ? 2.162 -18.656 -16.734 1 87.56 98 ASP A O 1
ATOM 744 N N . ILE A 1 99 ? 3.76 -19.016 -15.258 1 90.25 99 ILE A N 1
ATOM 745 C CA . ILE A 1 99 ? 2.912 -18.547 -14.164 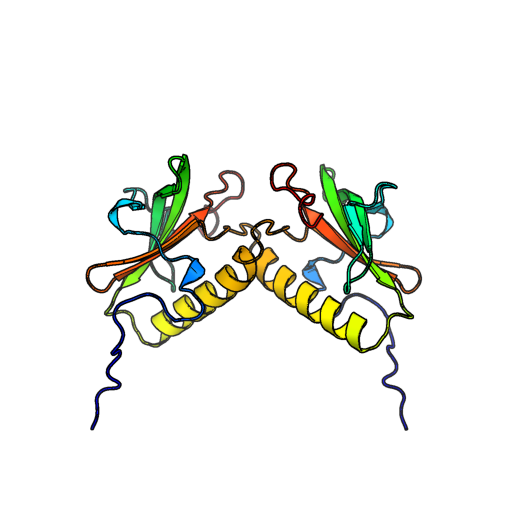1 90.25 99 ILE A CA 1
ATOM 746 C C . ILE A 1 99 ? 3.566 -17.359 -13.469 1 90.25 99 ILE A C 1
ATOM 748 O O . ILE A 1 99 ? 4.773 -17.359 -13.219 1 90.25 99 ILE A O 1
ATOM 752 N N . LEU A 1 100 ? 2.793 -16.297 -13.25 1 91.88 100 LEU A N 1
ATOM 753 C CA . LEU A 1 100 ? 3.229 -15.141 -12.477 1 91.88 100 LEU A CA 1
ATOM 754 C C . LEU A 1 100 ? 2.855 -15.305 -11.008 1 91.88 100 LEU A C 1
ATOM 756 O O . LEU A 1 100 ? 1.699 -15.594 -10.68 1 91.88 100 LEU A O 1
ATOM 760 N N . TYR A 1 101 ? 3.887 -15.273 -10.195 1 91.81 101 TYR A N 1
ATOM 761 C CA . TYR A 1 101 ? 3.713 -15.336 -8.75 1 91.81 101 TYR A CA 1
ATOM 762 C C . TYR A 1 101 ? 3.967 -13.977 -8.109 1 91.81 101 TYR A C 1
ATOM 764 O O . TYR A 1 101 ? 4.977 -13.328 -8.391 1 91.81 101 TYR A O 1
ATOM 772 N N . VAL A 1 102 ? 3.025 -13.586 -7.301 1 89.38 102 VAL A N 1
ATOM 773 C CA . VAL A 1 102 ? 3.201 -12.383 -6.5 1 89.38 102 VAL A CA 1
ATOM 774 C C . VAL A 1 102 ? 3.021 -12.711 -5.02 1 89.38 102 VAL A C 1
ATOM 776 O O . VAL A 1 102 ? 1.96 -13.18 -4.609 1 89.38 102 VAL A O 1
ATOM 779 N N . ALA A 1 103 ? 4.109 -12.484 -4.262 1 88.56 103 ALA A N 1
ATOM 780 C CA . ALA A 1 103 ? 4.078 -12.719 -2.818 1 88.56 103 ALA A CA 1
ATOM 781 C C . ALA A 1 103 ? 3.73 -11.438 -2.062 1 88.56 103 ALA A C 1
ATOM 783 O O . ALA A 1 103 ? 4.379 -10.406 -2.248 1 88.56 103 ALA A O 1
ATOM 784 N N . LEU A 1 104 ? 2.73 -11.602 -1.272 1 80.25 104 LEU A N 1
ATOM 785 C CA . LEU A 1 104 ? 2.266 -10.484 -0.461 1 80.25 104 LEU A CA 1
ATOM 786 C C . LEU A 1 104 ? 2.459 -10.766 1.024 1 80.25 104 LEU A C 1
ATOM 788 O O . LEU A 1 104 ? 2.336 -11.914 1.459 1 80.25 104 LEU A O 1
ATOM 792 N N . GLU A 1 105 ? 2.92 -9.758 1.79 1 71.44 105 GLU A N 1
ATOM 793 C CA . GLU A 1 105 ? 3.037 -9.93 3.234 1 71.44 105 GLU A CA 1
ATOM 794 C C . GLU A 1 105 ? 1.702 -10.344 3.852 1 71.44 105 GLU A C 1
ATOM 796 O O . GLU A 1 105 ? 0.662 -9.758 3.537 1 71.44 105 GLU A O 1
ATOM 801 N N . PHE A 1 106 ? 1.723 -11.602 4.531 1 59.28 106 PHE A N 1
ATOM 802 C CA . PHE A 1 106 ? 0.533 -12.148 5.176 1 59.28 106 PHE A CA 1
ATOM 803 C C . PHE A 1 106 ? 0.247 -11.422 6.484 1 59.28 106 PHE A C 1
ATOM 805 O O . PHE A 1 106 ? 1.097 -11.383 7.375 1 59.28 106 PHE A O 1
ATOM 812 N N . MET A 1 107 ? -0.567 -10.516 6.52 1 49.88 107 MET A N 1
ATOM 813 C CA . MET A 1 107 ? -0.884 -9.961 7.832 1 49.88 107 MET A CA 1
ATOM 814 C C . MET A 1 107 ? -2.035 -10.719 8.484 1 49.88 107 MET A C 1
ATOM 816 O O . MET A 1 107 ? -3.105 -10.859 7.887 1 49.88 107 MET A O 1
ATOM 820 N N . PRO A 1 108 ? -1.754 -11.758 9.352 1 43.5 108 PRO A N 1
ATOM 821 C CA . PRO A 1 108 ? -2.779 -12.523 10.062 1 43.5 108 PRO A CA 1
ATOM 822 C C . PRO A 1 108 ? -3.98 -11.672 10.461 1 43.5 108 PRO A C 1
ATOM 824 O O . PRO A 1 108 ? -5.066 -12.203 10.703 1 43.5 108 PRO A O 1
ATOM 827 N N . ASN A 1 109 ? -3.842 -10.648 11 1 41.28 109 ASN A N 1
ATOM 828 C CA . ASN A 1 109 ? -5.055 -10.258 11.703 1 41.28 109 ASN A CA 1
ATOM 829 C C . ASN A 1 109 ? -6.25 -10.164 10.758 1 41.28 109 ASN A C 1
ATOM 831 O O . ASN A 1 109 ? -7.398 -10.219 11.195 1 41.28 109 ASN A O 1
ATOM 835 N N . GLY A 1 110 ? -6.34 -9.242 9.852 1 39.03 110 GLY A N 1
ATOM 836 C CA . GLY A 1 110 ? -7.664 -9.039 9.289 1 39.03 110 GLY A CA 1
ATOM 837 C C . GLY A 1 110 ? -8.117 -10.188 8.406 1 39.03 110 GLY A C 1
ATOM 838 O O . GLY A 1 110 ? -7.312 -11.031 8 1 39.03 110 GLY A O 1
ATOM 839 N N . ASP A 1 111 ? -9.445 -10.602 8.539 1 33.56 111 ASP A N 1
ATOM 840 C CA . ASP A 1 111 ? -10.188 -11.711 7.945 1 33.56 111 ASP A CA 1
ATOM 841 C C . ASP A 1 111 ? -9.891 -11.836 6.457 1 33.56 111 ASP A C 1
ATOM 843 O O . ASP A 1 111 ? -10.227 -10.945 5.672 1 33.56 111 ASP A O 1
ATOM 847 N N . LEU A 1 112 ? -8.805 -12.234 5.992 1 34.53 112 LEU A N 1
ATOM 848 C CA . LEU A 1 112 ? -8.961 -12.773 4.648 1 34.53 112 LEU A CA 1
ATOM 849 C C . LEU A 1 112 ? -10.297 -13.492 4.504 1 34.53 112 LEU A C 1
ATOM 851 O O . LEU A 1 112 ? -10.602 -14.039 3.443 1 34.53 112 LEU A O 1
ATOM 855 N N . ARG A 1 113 ? -10.875 -14.094 5.59 1 32 113 ARG A N 1
ATOM 856 C CA . ARG A 1 113 ? -12.062 -14.938 5.598 1 32 113 ARG A CA 1
ATOM 857 C C . ARG A 1 113 ? -13.203 -14.297 4.809 1 32 113 ARG A C 1
ATOM 859 O O . ARG A 1 113 ? -14.031 -15 4.23 1 32 113 ARG A O 1
ATOM 866 N N . THR A 1 114 ? -13.711 -13.125 5.273 1 29.61 114 THR A N 1
ATOM 867 C CA . THR A 1 114 ? -15.156 -13.039 5.098 1 29.61 114 THR A CA 1
ATOM 868 C C . THR A 1 114 ? -15.516 -12.859 3.623 1 29.61 114 THR A C 1
ATOM 870 O O . THR A 1 114 ? -15.766 -11.742 3.172 1 29.61 114 THR A O 1
ATOM 873 N N . TYR A 1 115 ? -14.547 -12.859 2.771 1 27.03 115 TYR A N 1
ATOM 874 C CA . TYR A 1 115 ? -15.289 -13 1.523 1 27.03 115 TYR A CA 1
ATOM 875 C C . TYR A 1 115 ? -16.062 -14.32 1.494 1 27.03 115 TYR A C 1
ATOM 877 O O . TYR A 1 115 ? -16.594 -14.711 0.453 1 27.03 115 TYR A O 1
ATOM 885 N N . THR A 1 116 ? -16.297 -15.023 2.637 1 22.67 116 THR A N 1
ATOM 886 C CA . THR A 1 116 ? -17.406 -15.945 2.408 1 22.67 116 THR A CA 1
ATOM 887 C C . THR A 1 116 ? -18.688 -15.195 2.082 1 22.67 116 THR A C 1
ATOM 889 O O . THR A 1 116 ? -19 -14.18 2.717 1 22.67 116 THR A O 1
ATOM 892 N N . MET B 1 1 ? -0.335 -11.797 -39.125 1 23.55 1 MET B N 1
ATOM 893 C CA . MET B 1 1 ? -1.063 -11.391 -37.938 1 23.55 1 MET B CA 1
ATOM 894 C C . MET B 1 1 ? -0.205 -11.57 -36.688 1 23.55 1 MET B C 1
ATOM 896 O O . MET B 1 1 ? 0.096 -12.695 -36.281 1 23.55 1 MET B O 1
ATOM 900 N N . SER B 1 2 ? 0.81 -10.75 -36.375 1 27.41 2 SER B N 1
ATOM 901 C CA . SER B 1 2 ? 1.921 -10.875 -35.438 1 27.41 2 SER B CA 1
ATOM 902 C C . SER B 1 2 ? 1.422 -11.008 -34 1 27.41 2 SER B C 1
ATOM 904 O O . SER B 1 2 ? 0.617 -10.195 -33.562 1 27.41 2 SER B O 1
ATOM 906 N N . SER B 1 3 ? 1.169 -12.211 -33.562 1 31.25 3 SER B N 1
ATOM 907 C CA . SER B 1 3 ? 0.684 -12.586 -32.25 1 31.25 3 SER B CA 1
ATOM 908 C C . SER B 1 3 ? 1.365 -11.766 -31.156 1 31.25 3 SER B C 1
ATOM 910 O O . SER B 1 3 ? 2.582 -11.57 -31.188 1 31.25 3 SER B O 1
ATOM 912 N N . PRO B 1 4 ? 0.715 -10.703 -30.703 1 34.06 4 PRO B N 1
ATOM 913 C CA . PRO B 1 4 ? 1.451 -9.898 -29.734 1 34.06 4 PRO B CA 1
ATOM 914 C C . PRO B 1 4 ? 2.377 -10.734 -28.844 1 34.06 4 PRO B C 1
ATOM 916 O O . PRO B 1 4 ? 1.93 -11.695 -28.219 1 34.06 4 PRO B O 1
ATOM 919 N N . THR B 1 5 ? 3.506 -11.039 -29.406 1 31.72 5 THR B N 1
ATOM 920 C CA . THR B 1 5 ? 4.613 -11.766 -28.812 1 31.72 5 THR B CA 1
ATOM 921 C C . THR B 1 5 ? 4.824 -11.328 -27.359 1 31.72 5 THR B C 1
ATOM 923 O O . THR B 1 5 ? 5.102 -10.156 -27.094 1 31.72 5 THR B O 1
ATOM 926 N N . CYS B 1 6 ? 3.826 -11.625 -26.547 1 33.62 6 CYS B N 1
ATOM 927 C CA . CYS B 1 6 ? 4.156 -11.531 -25.125 1 33.62 6 CYS B CA 1
ATOM 928 C C . CYS B 1 6 ? 5.641 -11.789 -24.891 1 33.62 6 CYS B C 1
ATOM 930 O O . CYS B 1 6 ? 6.066 -12.938 -24.766 1 33.62 6 CYS B O 1
ATOM 932 N N . GLU B 1 7 ? 6.426 -11.281 -25.766 1 33.97 7 GLU B N 1
ATOM 933 C CA . GLU B 1 7 ? 7.852 -11.609 -25.781 1 33.97 7 GLU B CA 1
ATOM 934 C C . GLU B 1 7 ? 8.398 -11.75 -24.359 1 33.97 7 GLU B C 1
ATOM 936 O O . GLU B 1 7 ? 9.094 -12.719 -24.062 1 33.97 7 GLU B O 1
ATOM 941 N N . ASP B 1 8 ? 8.945 -10.617 -23.625 1 37.53 8 ASP B N 1
ATOM 942 C CA . ASP B 1 8 ? 9.945 -10.711 -22.578 1 37.53 8 ASP B CA 1
ATOM 943 C C . ASP B 1 8 ? 9.336 -11.273 -21.297 1 37.53 8 ASP B C 1
ATOM 945 O O . ASP B 1 8 ? 8.336 -10.758 -20.797 1 37.53 8 ASP B O 1
ATOM 949 N N . GLU B 1 9 ? 9.438 -12.82 -20.953 1 54.72 9 GLU B N 1
ATOM 950 C CA . GLU B 1 9 ? 9.328 -13.922 -20 1 54.72 9 GLU B CA 1
ATOM 951 C C . GLU B 1 9 ? 9.609 -13.453 -18.578 1 54.72 9 GLU B C 1
ATOM 953 O O . GLU B 1 9 ? 9.414 -14.203 -17.625 1 54.72 9 GLU B O 1
ATOM 958 N N . GLY B 1 10 ? 9.508 -12.562 -18.062 1 72.88 10 GLY B N 1
ATOM 959 C CA . GLY B 1 10 ? 9.828 -12.062 -16.734 1 72.88 10 GLY B CA 1
ATOM 960 C C . GLY B 1 10 ? 8.82 -11.055 -16.203 1 72.88 10 GLY B C 1
ATOM 961 O O . GLY B 1 10 ? 7.676 -11.023 -16.672 1 72.88 10 GLY B O 1
ATOM 962 N N . LEU B 1 11 ? 8.938 -10.484 -15.195 1 85.94 11 LEU B N 1
ATOM 963 C CA . LEU B 1 11 ? 8.141 -9.414 -14.609 1 85.94 11 LEU B CA 1
ATOM 964 C C . LEU B 1 11 ? 8.133 -8.188 -15.508 1 85.94 11 LEU B C 1
ATOM 966 O O . LEU B 1 11 ? 9.086 -7.941 -16.25 1 85.94 11 LEU B O 1
ATOM 970 N N . PRO B 1 12 ? 6.914 -7.578 -15.664 1 83.69 12 PRO B N 1
ATOM 971 C CA . PRO B 1 12 ? 6.938 -6.293 -16.375 1 83.69 12 PRO B CA 1
ATOM 972 C C . PRO B 1 12 ? 8.016 -5.352 -15.836 1 83.69 12 PRO B C 1
ATOM 974 O O . PRO B 1 12 ? 8.461 -5.496 -14.695 1 83.69 12 PRO B O 1
ATOM 977 N N . SER B 1 13 ? 8.414 -4.391 -16.625 1 82.94 13 SER B N 1
ATOM 978 C CA . SER B 1 13 ? 9.508 -3.477 -16.281 1 82.94 13 SER B CA 1
ATOM 979 C C . SER B 1 13 ? 9.242 -2.758 -14.969 1 82.94 13 SER B C 1
ATOM 981 O O . SER B 1 13 ? 10.156 -2.59 -14.156 1 82.94 13 SER B O 1
ATOM 983 N N . TRP B 1 14 ? 8.023 -2.32 -14.781 1 75.5 14 TRP B N 1
ATOM 984 C CA . TRP B 1 14 ? 7.688 -1.517 -13.609 1 75.5 14 TRP B CA 1
ATOM 985 C C . TRP B 1 14 ? 7.695 -2.369 -12.344 1 75.5 14 TRP B C 1
ATOM 987 O O . TRP B 1 14 ? 7.66 -1.839 -11.234 1 75.5 14 TRP B O 1
ATOM 997 N N . ALA B 1 15 ? 7.785 -3.664 -12.539 1 81.62 15 ALA B N 1
ATOM 998 C CA . ALA B 1 15 ? 7.746 -4.562 -11.383 1 81.62 15 ALA B CA 1
ATOM 999 C C . ALA B 1 15 ? 9.102 -5.23 -11.164 1 81.62 15 ALA B C 1
ATOM 1001 O O . ALA B 1 15 ? 9.234 -6.098 -10.297 1 81.62 15 ALA B O 1
ATOM 1002 N N . GLN B 1 16 ? 10.102 -4.828 -11.859 1 85 16 GLN B N 1
ATOM 1003 C CA . GLN B 1 16 ? 11.391 -5.516 -11.867 1 85 16 GLN B CA 1
ATOM 1004 C C . GLN B 1 16 ? 12.07 -5.418 -10.5 1 85 16 GLN B C 1
ATOM 1006 O O . GLN B 1 16 ? 12.82 -6.316 -10.109 1 85 16 GLN B O 1
ATOM 1011 N N . SER B 1 17 ? 11.836 -4.375 -9.789 1 81.81 17 SER B N 1
ATOM 1012 C CA . SER B 1 17 ? 12.461 -4.18 -8.484 1 81.81 17 SER B CA 1
ATOM 1013 C C . SER B 1 17 ? 11.992 -5.23 -7.484 1 81.81 17 SER B C 1
ATOM 1015 O O . SER B 1 17 ? 12.656 -5.473 -6.477 1 81.81 17 SER B O 1
ATOM 1017 N N . TRP B 1 18 ? 10.938 -5.895 -7.816 1 83.38 18 TRP B N 1
ATOM 1018 C CA . TRP B 1 18 ? 10.367 -6.867 -6.891 1 83.38 18 TRP B CA 1
ATOM 1019 C C . TRP B 1 18 ? 10.719 -8.289 -7.309 1 83.38 18 TRP B C 1
ATOM 1021 O O . TRP B 1 18 ? 10.32 -9.25 -6.645 1 83.38 18 TRP B O 1
ATOM 1031 N N . ASN B 1 19 ? 11.492 -8.375 -8.344 1 89.5 19 ASN B N 1
ATOM 1032 C CA . ASN B 1 19 ? 11.828 -9.695 -8.867 1 89.5 19 ASN B CA 1
ATOM 1033 C C . ASN B 1 19 ? 12.672 -10.492 -7.871 1 89.5 19 ASN B C 1
ATOM 1035 O O . ASN B 1 19 ? 13.68 -9.992 -7.363 1 89.5 19 ASN B O 1
ATOM 1039 N N . ILE B 1 20 ? 12.188 -11.68 -7.559 1 90.69 20 ILE B N 1
ATOM 1040 C CA . ILE B 1 20 ? 12.938 -12.625 -6.738 1 90.69 20 ILE B CA 1
ATOM 1041 C C . ILE B 1 20 ? 13 -13.984 -7.438 1 90.69 20 ILE B C 1
ATOM 1043 O O . ILE B 1 20 ? 12.164 -14.289 -8.297 1 90.69 20 ILE B O 1
ATOM 1047 N N . PRO B 1 21 ? 14.047 -14.742 -7.125 1 93.69 21 PRO B N 1
ATOM 1048 C CA . PRO B 1 21 ? 14.086 -16.094 -7.703 1 93.69 21 PRO B CA 1
ATOM 1049 C C . PRO B 1 21 ? 12.93 -16.969 -7.227 1 93.69 21 PRO B C 1
ATOM 1051 O O . PRO B 1 21 ? 12.516 -16.875 -6.07 1 93.69 21 PRO B O 1
ATOM 1054 N N . PHE B 1 22 ? 12.477 -17.766 -8.109 1 94.62 22 PHE B N 1
ATOM 1055 C CA . PHE B 1 22 ? 11.391 -18.672 -7.75 1 94.62 22 PHE B CA 1
ATOM 1056 C C . PHE B 1 22 ? 11.773 -19.547 -6.566 1 94.62 22 PHE B C 1
ATOM 1058 O O . PHE B 1 22 ? 10.93 -19.875 -5.73 1 94.62 22 PHE B O 1
ATOM 1065 N N . LYS B 1 23 ? 12.992 -19.875 -6.512 1 94.62 23 LYS B N 1
ATOM 1066 C CA . LYS B 1 23 ? 13.469 -20.734 -5.43 1 94.62 23 LYS B CA 1
ATOM 1067 C C . LYS B 1 23 ? 13.25 -20.078 -4.07 1 94.62 23 LYS B C 1
ATOM 1069 O O . LYS B 1 23 ? 13.266 -20.75 -3.039 1 94.62 23 LYS B O 1
ATOM 1074 N N . SER B 1 24 ? 13.102 -18.781 -4.059 1 95.06 24 SER B N 1
ATOM 1075 C CA . SER B 1 24 ? 12.891 -18.047 -2.82 1 95.06 24 SER B CA 1
ATOM 1076 C C . SER B 1 24 ? 11.43 -18.125 -2.371 1 95.06 24 SER B C 1
ATOM 1078 O O . SER B 1 24 ? 11.094 -17.703 -1.267 1 95.06 24 SER B O 1
ATOM 1080 N N . MET B 1 25 ? 10.586 -18.594 -3.215 1 94.69 25 MET B N 1
ATOM 1081 C CA . MET B 1 25 ? 9.164 -18.672 -2.924 1 94.69 25 MET B CA 1
ATOM 1082 C C . MET B 1 25 ? 8.789 -20.062 -2.412 1 94.69 25 MET B C 1
ATOM 1084 O O . MET B 1 25 ? 9.164 -21.062 -3.008 1 94.69 25 MET B O 1
ATOM 1088 N N . MET B 1 26 ? 8.188 -20.109 -1.279 1 95.44 26 MET B N 1
ATOM 1089 C CA . MET B 1 26 ? 7.59 -21.328 -0.739 1 95.44 26 MET B CA 1
ATOM 1090 C C . MET B 1 26 ? 6.066 -21.25 -0.767 1 95.44 26 MET B C 1
ATOM 1092 O O . MET B 1 26 ? 5.461 -20.547 0.051 1 95.44 26 MET B O 1
ATOM 1096 N N . ILE B 1 27 ? 5.496 -21.969 -1.67 1 93.81 27 ILE B N 1
ATOM 1097 C CA . ILE B 1 27 ? 4.051 -21.922 -1.859 1 93.81 27 ILE B CA 1
ATOM 1098 C C . ILE B 1 27 ? 3.369 -22.953 -0.968 1 93.81 27 ILE B C 1
ATOM 1100 O O . ILE B 1 27 ? 3.723 -24.141 -0.997 1 93.81 27 ILE B O 1
ATOM 1104 N N . GLY B 1 28 ? 2.48 -22.391 -0.212 1 92.56 28 GLY B N 1
ATOM 1105 C CA . GLY B 1 28 ? 1.752 -23.297 0.666 1 92.56 28 GLY B CA 1
ATOM 1106 C C . GLY B 1 28 ? 0.599 -24 -0.026 1 92.56 28 GLY B C 1
ATOM 1107 O O . GLY B 1 28 ? 0.324 -23.75 -1.2 1 92.56 28 GLY B O 1
ATOM 1108 N N . VAL B 1 29 ? -0.006 -24.938 0.74 1 89.94 29 VAL B N 1
ATOM 1109 C CA . VAL B 1 29 ? -1.091 -25.734 0.18 1 89.94 29 VAL B CA 1
ATOM 1110 C C . VAL B 1 29 ? -2.436 -25.125 0.559 1 89.94 29 VAL B C 1
ATOM 1112 O O . VAL B 1 29 ? -3.457 -25.406 -0.067 1 89.94 29 VAL B O 1
ATOM 1115 N N . LYS B 1 30 ? -2.396 -24.328 1.479 1 88 30 LYS B N 1
ATOM 1116 C CA . LYS B 1 30 ? -3.648 -23.734 1.946 1 88 30 LYS B CA 1
ATOM 1117 C C . LYS B 1 30 ? -4.113 -22.625 1.014 1 88 30 LYS B C 1
ATOM 1119 O O . LYS B 1 30 ? -3.357 -21.688 0.725 1 88 30 LYS B O 1
ATOM 1124 N N . VAL B 1 31 ? -5.371 -22.797 0.576 1 82.38 31 VAL B N 1
ATOM 1125 C CA . VAL B 1 31 ? -5.973 -21.75 -0.263 1 82.38 31 VAL B CA 1
ATOM 1126 C C . VAL B 1 31 ? -6.598 -20.672 0.616 1 82.38 31 VAL B C 1
ATOM 1128 O O . VAL B 1 31 ? -7.477 -20.969 1.432 1 82.38 31 VAL B O 1
ATOM 1131 N N . LEU B 1 32 ? -6.043 -19.469 0.524 1 75.69 32 LEU B N 1
ATOM 1132 C CA . LEU B 1 32 ? -6.539 -18.344 1.3 1 75.69 32 LEU B CA 1
ATOM 1133 C C . LEU B 1 32 ? -7.707 -17.656 0.591 1 75.69 32 LEU B C 1
ATOM 1135 O O . LEU B 1 32 ? -8.547 -17.031 1.235 1 75.69 32 LEU B O 1
ATOM 1139 N N . GLY B 1 33 ? -7.742 -17.719 -0.666 1 71.31 33 GLY B N 1
ATOM 1140 C CA . GLY B 1 33 ? -8.805 -17.125 -1.459 1 71.31 33 GLY B CA 1
ATOM 1141 C C . GLY B 1 33 ? -8.766 -17.547 -2.916 1 71.31 33 GLY B C 1
ATOM 1142 O O . GLY B 1 33 ? -7.73 -17.984 -3.416 1 71.31 33 GLY B O 1
ATOM 1143 N N . LYS B 1 34 ? -10.094 -17.719 -3.369 1 64.81 34 LYS B N 1
ATOM 1144 C CA . LYS B 1 34 ? -10.273 -18.047 -4.781 1 64.81 34 LYS B CA 1
ATOM 1145 C C . LYS B 1 34 ? -11.156 -17.016 -5.477 1 64.81 34 LYS B C 1
ATOM 1147 O O . LYS B 1 34 ? -12.234 -16.688 -4.988 1 64.81 34 LYS B O 1
ATOM 1152 N N . GLY B 1 35 ? -10.438 -15.977 -6.184 1 54.94 35 GLY B N 1
ATOM 1153 C CA . GLY B 1 35 ? -11.289 -15.023 -6.883 1 54.94 35 GLY B CA 1
ATOM 1154 C C . GLY B 1 35 ? -10.844 -14.766 -8.312 1 54.94 35 GLY B C 1
ATOM 1155 O O . GLY B 1 35 ? -10.094 -15.555 -8.891 1 54.94 35 GLY B O 1
ATOM 1156 N N . HIS B 1 36 ? -11.469 -13.68 -8.836 1 54.09 36 HIS B N 1
ATOM 1157 C CA . HIS B 1 36 ? -11.32 -13.281 -10.234 1 54.09 36 HIS B CA 1
ATOM 1158 C C . HIS B 1 36 ? -9.852 -13.078 -10.594 1 54.09 36 HIS B C 1
ATOM 1160 O O . HIS B 1 36 ? -9.469 -13.258 -11.758 1 54.09 36 HIS B O 1
ATOM 1166 N N . PHE B 1 37 ? -9.07 -12.922 -9.555 1 58.69 37 PHE B N 1
ATOM 1167 C CA . PHE B 1 37 ? -7.676 -12.602 -9.844 1 58.69 37 PHE B CA 1
ATOM 1168 C C . PHE B 1 37 ? -6.793 -13.828 -9.656 1 58.69 37 PHE B C 1
ATOM 1170 O O . PHE B 1 37 ? -5.566 -13.734 -9.742 1 58.69 37 PHE B O 1
ATOM 1177 N N . GLY B 1 38 ? -7.457 -14.883 -9.469 1 66.88 38 GLY B N 1
ATOM 1178 C CA . GLY B 1 38 ? -6.75 -16.141 -9.328 1 66.88 38 GLY B CA 1
ATOM 1179 C C . GLY B 1 38 ? -6.695 -16.641 -7.898 1 66.88 38 GLY B C 1
ATOM 1180 O O . GLY B 1 38 ? -7.438 -16.156 -7.039 1 66.88 38 GLY B O 1
ATOM 1181 N N . GLU B 1 39 ? -5.977 -17.578 -7.762 1 77.25 39 GLU B N 1
ATOM 1182 C CA . GLU B 1 39 ? -5.867 -18.281 -6.48 1 77.25 39 GLU B CA 1
ATOM 1183 C C . GLU B 1 39 ? -4.809 -17.625 -5.59 1 77.25 39 GLU B C 1
ATOM 1185 O O . GLU B 1 39 ? -3.758 -17.203 -6.074 1 77.25 39 GLU B O 1
ATOM 1190 N N . VAL B 1 40 ? -5.16 -17.438 -4.363 1 83.19 40 VAL B N 1
ATOM 1191 C CA . VAL B 1 40 ? -4.207 -16.984 -3.359 1 83.19 40 VAL B CA 1
ATOM 1192 C C . VAL B 1 40 ? -3.938 -18.094 -2.354 1 83.19 40 VAL B C 1
ATOM 1194 O O . VAL B 1 40 ? -4.871 -18.672 -1.788 1 83.19 40 VAL B O 1
ATOM 1197 N N . ARG B 1 41 ? -2.684 -18.406 -2.197 1 87.56 41 ARG B N 1
ATOM 1198 C CA . ARG B 1 41 ? -2.287 -19.469 -1.281 1 87.56 41 ARG B CA 1
ATOM 1199 C C . ARG B 1 41 ? -1.372 -18.938 -0.185 1 87.56 41 ARG B C 1
ATOM 1201 O O . ARG B 1 41 ? -0.7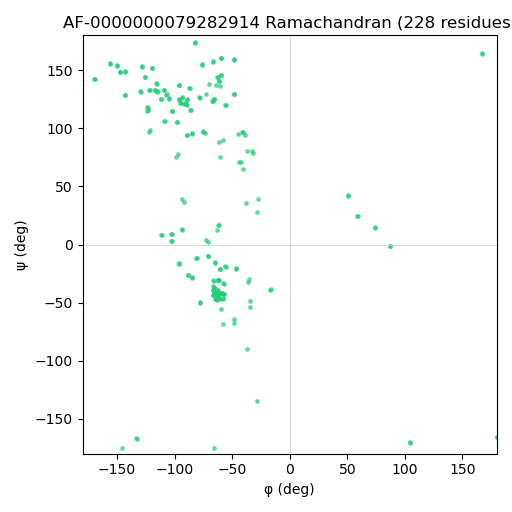18 -17.906 -0.362 1 87.56 41 ARG B O 1
ATOM 1208 N N . ASP B 1 42 ? -1.476 -19.641 0.903 1 87.19 42 ASP B N 1
ATOM 1209 C CA . ASP B 1 42 ? -0.474 -19.328 1.917 1 87.19 42 ASP B CA 1
ATOM 1210 C C . ASP B 1 42 ? 0.926 -19.719 1.446 1 87.19 42 ASP B C 1
ATOM 1212 O O . ASP B 1 42 ? 1.075 -20.5 0.508 1 87.19 42 ASP B O 1
ATOM 1216 N N . GLY B 1 43 ? 1.946 -19.016 2.098 1 91.56 43 GLY B N 1
ATOM 1217 C CA . GLY B 1 43 ? 3.322 -19.328 1.746 1 91.56 43 GLY B CA 1
ATOM 1218 C C . GLY B 1 43 ? 4.336 -18.5 2.508 1 91.56 43 GLY B C 1
ATOM 1219 O O . GLY B 1 43 ? 4.027 -17.953 3.57 1 91.56 43 GLY B O 1
ATOM 1220 N N . ALA B 1 44 ? 5.547 -18.562 1.98 1 91.38 44 ALA B N 1
ATOM 1221 C CA . ALA B 1 44 ? 6.637 -17.766 2.537 1 91.38 44 ALA B CA 1
ATOM 1222 C C . ALA B 1 44 ? 7.648 -17.391 1.456 1 91.38 44 ALA B C 1
ATOM 1224 O O . ALA B 1 44 ? 7.684 -18.016 0.387 1 91.38 44 ALA B O 1
ATOM 1225 N N . VAL B 1 45 ? 8.289 -16.344 1.72 1 89.62 45 VAL B N 1
ATOM 1226 C CA . VAL B 1 45 ? 9.359 -15.906 0.828 1 89.62 45 VAL B CA 1
ATOM 1227 C C . VAL B 1 45 ? 10.672 -15.805 1.604 1 89.62 45 VAL B C 1
ATOM 1229 O O . VAL B 1 45 ? 10.688 -15.352 2.754 1 89.62 45 VAL B O 1
ATOM 1232 N N . LEU B 1 46 ? 11.68 -16.375 0.977 1 91.31 46 LEU B N 1
ATOM 1233 C CA . LEU B 1 46 ? 13.031 -16.203 1.491 1 91.31 46 LEU B CA 1
ATOM 1234 C C . LEU B 1 46 ? 13.766 -15.094 0.737 1 91.31 46 LEU B C 1
ATOM 1236 O O . LEU B 1 46 ? 14.156 -15.281 -0.419 1 91.31 46 LEU B O 1
ATOM 1240 N N . VAL B 1 47 ? 13.891 -13.984 1.396 1 79.44 47 VAL B N 1
ATOM 1241 C CA . VAL B 1 47 ? 14.602 -12.859 0.807 1 79.44 47 VAL B CA 1
ATOM 1242 C C . VAL B 1 47 ? 15.648 -12.328 1.793 1 79.44 47 VAL B C 1
ATOM 1244 O O . VAL B 1 47 ? 15.336 -12.086 2.961 1 79.44 47 VAL B O 1
ATOM 1247 N N . GLY B 1 48 ? 16.812 -12.141 1.341 1 79.88 48 GLY B N 1
ATOM 1248 C CA . GLY B 1 48 ? 17.859 -11.617 2.188 1 79.88 48 GLY B CA 1
ATOM 1249 C C . GLY B 1 48 ? 18.141 -12.477 3.406 1 79.88 48 GLY B C 1
ATOM 1250 O O . GLY B 1 48 ? 18.422 -11.961 4.488 1 79.88 48 GLY B O 1
ATOM 1251 N N . GLY B 1 49 ? 17.812 -13.703 3.273 1 85.19 49 GLY B N 1
ATOM 1252 C CA . GLY B 1 49 ? 18.078 -14.617 4.379 1 85.19 49 GLY B CA 1
ATOM 1253 C C . GLY B 1 49 ? 16.953 -14.648 5.398 1 85.19 49 GLY B C 1
ATOM 1254 O O . GLY B 1 49 ? 17.062 -15.328 6.422 1 85.19 49 GLY B O 1
ATOM 1255 N N . GLU B 1 50 ? 15.984 -13.914 5.211 1 84.62 50 GLU B N 1
ATOM 1256 C CA . GLU B 1 50 ? 14.836 -13.867 6.121 1 84.62 50 GLU B CA 1
ATOM 1257 C C . GLU B 1 50 ? 13.602 -14.492 5.488 1 84.62 50 GLU B C 1
ATOM 1259 O O . GLU B 1 50 ? 13.336 -14.305 4.301 1 84.62 50 GLU B O 1
ATOM 1264 N N . ILE B 1 51 ? 13 -15.32 6.297 1 85.19 51 ILE B N 1
ATOM 1265 C CA . ILE B 1 51 ? 11.758 -15.945 5.836 1 85.19 51 ILE B CA 1
ATOM 1266 C C . ILE B 1 51 ? 10.562 -15.133 6.34 1 85.19 51 ILE B C 1
ATOM 1268 O O . ILE B 1 51 ? 10.445 -14.867 7.539 1 85.19 51 ILE B O 1
ATOM 1272 N N . SER B 1 52 ? 9.781 -14.695 5.406 1 81.31 52 SER B N 1
ATOM 1273 C CA . SER B 1 52 ? 8.562 -13.969 5.738 1 81.31 52 SER B CA 1
ATOM 1274 C C . SER B 1 52 ? 7.32 -14.719 5.258 1 81.31 52 SER B C 1
ATOM 1276 O O . SER B 1 52 ? 7.297 -15.234 4.137 1 81.31 52 SER B O 1
ATOM 1278 N N . LYS B 1 53 ? 6.355 -14.812 6.176 1 81.94 53 LYS B N 1
ATOM 1279 C CA . LYS B 1 53 ? 5.078 -15.367 5.738 1 81.94 53 LYS B CA 1
ATOM 1280 C C . LYS B 1 53 ? 4.445 -14.5 4.648 1 81.94 53 LYS B C 1
ATOM 1282 O O . LYS B 1 53 ? 4.562 -13.273 4.676 1 81.94 53 LYS B O 1
ATOM 1287 N N . ALA B 1 54 ? 3.846 -15.266 3.688 1 84.38 54 ALA B N 1
ATOM 1288 C CA . ALA B 1 54 ? 3.316 -14.531 2.543 1 84.38 54 ALA B CA 1
ATOM 1289 C C . ALA B 1 54 ? 2.01 -15.141 2.051 1 84.38 54 ALA B C 1
ATOM 1291 O O . ALA B 1 54 ? 1.759 -16.328 2.256 1 84.38 54 ALA B O 1
ATOM 1292 N N . ALA B 1 55 ? 1.139 -14.359 1.521 1 82.94 55 ALA B N 1
ATOM 1293 C CA . ALA B 1 55 ? 0.066 -14.773 0.622 1 82.94 55 ALA B CA 1
ATOM 1294 C C . ALA B 1 55 ? 0.522 -14.734 -0.833 1 82.94 55 ALA B C 1
ATOM 1296 O O . ALA B 1 55 ? 0.966 -13.695 -1.321 1 82.94 55 ALA B O 1
ATOM 1297 N N . ILE B 1 56 ? 0.452 -15.883 -1.458 1 88.69 56 ILE B N 1
ATOM 1298 C CA . ILE B 1 56 ? 0.975 -15.977 -2.816 1 88.69 56 ILE B CA 1
ATOM 1299 C C . ILE B 1 56 ? -0.18 -15.961 -3.816 1 88.69 56 ILE B C 1
ATOM 1301 O O . ILE B 1 56 ? -0.987 -16.891 -3.854 1 88.69 56 ILE B O 1
ATOM 1305 N N . LYS B 1 57 ? -0.195 -14.844 -4.645 1 87.31 57 LYS B N 1
ATOM 1306 C CA . LYS B 1 57 ? -1.154 -14.727 -5.738 1 87.31 57 LYS B CA 1
ATOM 1307 C C . LYS B 1 57 ? -0.543 -15.188 -7.059 1 87.31 57 LYS B C 1
ATOM 1309 O O . LYS B 1 57 ? 0.612 -14.875 -7.355 1 87.31 57 LYS B O 1
ATOM 1314 N N . THR B 1 58 ? -1.39 -15.953 -7.777 1 89.69 58 THR B N 1
ATOM 1315 C CA . THR B 1 58 ? -0.842 -16.5 -9.016 1 89.69 58 THR B CA 1
ATOM 1316 C C . THR B 1 58 ? -1.727 -16.141 -10.203 1 89.69 58 THR B C 1
ATOM 1318 O O . THR B 1 58 ? -2.941 -15.992 -10.055 1 89.69 58 THR B O 1
ATOM 1321 N N . LEU B 1 59 ? -1.06 -15.898 -11.305 1 88.25 59 LEU B N 1
ATOM 1322 C CA . LEU B 1 59 ? -1.711 -15.727 -12.594 1 88.25 59 LEU B CA 1
ATOM 1323 C C . LEU B 1 59 ? -1.171 -16.719 -13.617 1 88.25 59 LEU B C 1
ATOM 1325 O O . LEU B 1 59 ? 0.008 -16.672 -13.977 1 88.25 59 LEU B O 1
ATOM 1329 N N . LYS B 1 60 ? -2.074 -17.547 -14.016 1 87.19 60 LYS B N 1
ATOM 1330 C CA . LYS B 1 60 ? -1.684 -18.547 -14.992 1 87.19 60 LYS B CA 1
ATOM 1331 C C . LYS B 1 60 ? -1.567 -17.938 -16.391 1 87.19 60 LYS B C 1
ATOM 1333 O O . LYS B 1 60 ? -2.234 -16.953 -16.703 1 87.19 60 LYS B O 1
ATOM 1338 N N . ALA B 1 61 ? -0.751 -18.625 -17.172 1 83.81 61 ALA B N 1
ATOM 1339 C CA . ALA B 1 61 ? -0.529 -18.172 -18.531 1 83.81 61 ALA B CA 1
ATOM 1340 C C . ALA B 1 61 ? -1.823 -18.203 -19.344 1 83.81 61 ALA B C 1
ATOM 1342 O O . ALA B 1 61 ? -2.027 -17.375 -20.234 1 83.81 61 ALA B O 1
ATOM 1343 N N . ASN B 1 62 ? -2.656 -19.078 -19.031 1 85.94 62 ASN B N 1
ATOM 1344 C CA . ASN B 1 62 ? -3.873 -19.25 -19.812 1 85.94 62 ASN B CA 1
ATOM 1345 C C . ASN B 1 62 ? -5.035 -18.453 -19.234 1 85.94 62 ASN B C 1
ATOM 1347 O O . ASN B 1 62 ? -6.195 -18.703 -19.578 1 85.94 62 ASN B O 1
ATOM 1351 N N . ALA B 1 63 ? -4.727 -17.609 -18.375 1 84.31 63 ALA B N 1
ATOM 1352 C CA . ALA B 1 63 ? -5.758 -16.734 -17.844 1 84.31 63 ALA B CA 1
ATOM 1353 C C . ALA B 1 63 ? -6.41 -15.906 -18.953 1 84.31 63 ALA B C 1
ATOM 1355 O O . ALA B 1 63 ? -5.766 -15.586 -19.953 1 84.31 63 ALA B O 1
ATOM 1356 N N . SER B 1 64 ? -7.715 -15.672 -18.734 1 87.69 64 SER B N 1
ATOM 1357 C CA . SER B 1 64 ? -8.391 -14.797 -19.688 1 87.69 64 SER B CA 1
ATOM 1358 C C . SER B 1 64 ? -7.746 -13.414 -19.734 1 87.69 64 SER B C 1
ATOM 1360 O O . SER B 1 64 ? -7.055 -13.023 -18.797 1 87.69 64 SER B O 1
ATOM 1362 N N . ASP B 1 65 ? -8.008 -12.727 -20.797 1 86.81 65 ASP B N 1
ATOM 1363 C CA . ASP B 1 65 ? -7.488 -11.367 -20.938 1 86.81 65 ASP B CA 1
ATOM 1364 C C . ASP B 1 65 ? -7.98 -10.477 -19.797 1 86.81 65 ASP B C 1
ATOM 1366 O O . ASP B 1 65 ? -7.227 -9.656 -19.266 1 86.81 65 ASP B O 1
ATOM 1370 N N . ASN B 1 66 ? -9.227 -10.711 -19.547 1 84.19 66 ASN B N 1
ATOM 1371 C CA . ASN B 1 66 ? -9.812 -9.914 -18.469 1 84.19 66 ASN B CA 1
ATOM 1372 C C . ASN B 1 66 ? -9.141 -10.203 -17.141 1 84.19 66 ASN B C 1
ATOM 1374 O O . ASN B 1 66 ? -8.805 -9.281 -16.391 1 84.19 66 ASN B O 1
ATOM 1378 N N . ASP B 1 67 ? -8.883 -11.438 -16.891 1 81.5 67 ASP B N 1
ATOM 1379 C CA . ASP B 1 67 ? -8.234 -11.82 -15.648 1 81.5 67 ASP B CA 1
ATOM 1380 C C . ASP B 1 67 ? -6.801 -11.305 -15.586 1 81.5 67 ASP B C 1
ATOM 1382 O O . ASP B 1 67 ? -6.34 -10.844 -14.539 1 81.5 67 ASP B O 1
ATOM 1386 N N . ARG B 1 68 ? -6.203 -11.375 -16.688 1 86.06 68 ARG B N 1
ATOM 1387 C CA . ARG B 1 68 ? -4.832 -10.875 -16.781 1 86.06 68 ARG B CA 1
ATOM 1388 C C . ARG B 1 68 ? -4.777 -9.375 -16.516 1 86.06 68 ARG B C 1
ATOM 1390 O O . ARG B 1 68 ? -3.951 -8.906 -15.734 1 86.06 68 ARG B O 1
ATOM 1397 N N . GLN B 1 69 ? -5.637 -8.75 -17.156 1 82.44 69 GLN B N 1
ATOM 1398 C CA . GLN B 1 69 ? -5.668 -7.297 -16.984 1 82.44 69 GLN B CA 1
ATOM 1399 C C . GLN B 1 69 ? -5.945 -6.914 -15.539 1 82.44 69 GLN B C 1
ATOM 1401 O O . GLN B 1 69 ? -5.281 -6.031 -14.984 1 82.44 69 GLN B O 1
ATOM 1406 N N . ASN B 1 70 ? -6.91 -7.551 -14.992 1 77.44 70 ASN B N 1
ATOM 1407 C CA . ASN B 1 70 ? -7.27 -7.266 -13.602 1 77.44 70 ASN B CA 1
ATOM 1408 C 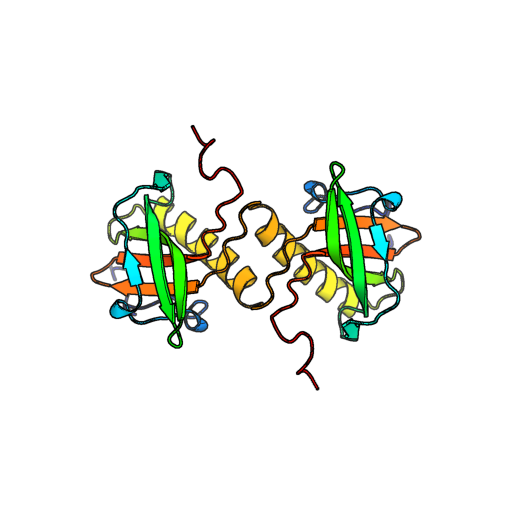C . ASN B 1 70 ? -6.109 -7.551 -12.656 1 77.44 70 ASN B C 1
ATOM 1410 O O . ASN B 1 70 ? -5.805 -6.742 -11.773 1 77.44 70 ASN B O 1
ATOM 1414 N N . PHE B 1 71 ? -5.453 -8.656 -12.906 1 82.62 71 PHE B N 1
ATOM 1415 C CA . PHE B 1 71 ? -4.316 -9.031 -12.078 1 82.62 71 PHE B CA 1
ATOM 1416 C C . PHE B 1 71 ? -3.188 -8.016 -12.211 1 82.62 71 PHE B C 1
ATOM 1418 O O . PHE B 1 71 ? -2.627 -7.57 -11.203 1 82.62 71 PHE B O 1
ATOM 1425 N N . MET B 1 72 ? -2.891 -7.652 -13.422 1 82.5 72 MET B N 1
ATOM 1426 C CA . MET B 1 72 ? -1.774 -6.746 -13.68 1 82.5 72 MET B CA 1
ATOM 1427 C C . MET B 1 72 ? -2.053 -5.363 -13.109 1 82.5 72 MET B C 1
ATOM 1429 O O . MET B 1 72 ? -1.144 -4.703 -12.594 1 82.5 72 MET B O 1
ATOM 1433 N N . GLU B 1 73 ? -3.238 -4.965 -13.164 1 75.69 73 GLU B N 1
ATOM 1434 C CA . GLU B 1 73 ? -3.602 -3.678 -12.578 1 75.69 73 GLU B CA 1
ATOM 1435 C C . GLU B 1 73 ? -3.455 -3.701 -11.055 1 75.69 73 GLU B C 1
ATOM 1437 O O . GLU B 1 73 ? -2.945 -2.75 -10.461 1 75.69 73 GLU B O 1
ATOM 1442 N N . GLU B 1 74 ? -3.922 -4.781 -10.492 1 74.69 74 GLU B N 1
ATOM 1443 C CA . GLU B 1 74 ? -3.766 -4.945 -9.047 1 74.69 74 GLU B CA 1
ATOM 1444 C C . GLU B 1 74 ? -2.291 -4.988 -8.656 1 74.69 74 GLU B C 1
ATOM 1446 O O . GLU B 1 74 ? -1.877 -4.324 -7.703 1 74.69 74 GLU B O 1
ATOM 1451 N N . PHE B 1 75 ? -1.577 -5.758 -9.438 1 77.44 75 PHE B N 1
ATOM 1452 C CA . PHE B 1 75 ? -0.139 -5.863 -9.227 1 77.44 75 PHE B CA 1
ATOM 1453 C C . PHE B 1 75 ? 0.526 -4.496 -9.32 1 77.44 75 PHE B C 1
ATOM 1455 O O . PHE B 1 75 ? 1.285 -4.105 -8.43 1 77.44 75 PHE B O 1
ATOM 1462 N N . ARG B 1 76 ? 0.192 -3.789 -10.289 1 73.94 76 ARG B N 1
ATOM 1463 C CA . ARG B 1 76 ? 0.764 -2.461 -10.492 1 73.94 76 ARG B CA 1
ATOM 1464 C C . ARG B 1 76 ? 0.412 -1.537 -9.328 1 73.94 76 ARG B C 1
ATOM 1466 O O . ARG B 1 76 ? 1.267 -0.796 -8.836 1 73.94 76 ARG B O 1
ATOM 1473 N N . THR B 1 77 ? -0.735 -1.631 -8.891 1 69.75 77 THR B N 1
ATOM 1474 C CA . THR B 1 77 ? -1.184 -0.809 -7.77 1 69.75 77 THR B CA 1
ATOM 1475 C C . THR B 1 77 ? -0.41 -1.156 -6.5 1 69.75 77 THR B C 1
ATOM 1477 O O . THR B 1 77 ? 0.002 -0.265 -5.754 1 69.75 77 THR B O 1
ATOM 1480 N N . LEU B 1 78 ? -0.212 -2.49 -6.324 1 68.19 78 LEU B N 1
ATOM 1481 C CA . LEU B 1 78 ? 0.52 -2.959 -5.152 1 68.19 78 LEU B CA 1
ATOM 1482 C C . LEU B 1 78 ? 1.974 -2.502 -5.199 1 68.19 78 LEU B C 1
ATOM 1484 O O . LEU B 1 78 ? 2.559 -2.164 -4.168 1 68.19 78 LEU B O 1
ATOM 1488 N N . THR B 1 79 ? 2.602 -2.586 -6.387 1 68.75 79 THR B N 1
ATOM 1489 C CA . THR B 1 79 ? 3.992 -2.172 -6.539 1 68.75 79 THR B CA 1
ATOM 1490 C C . THR B 1 79 ? 4.152 -0.689 -6.215 1 68.75 79 THR B C 1
ATOM 1492 O O . THR B 1 79 ? 5.203 -0.267 -5.723 1 68.75 79 THR B O 1
ATOM 1495 N N . LYS B 1 80 ? 3.248 -0.021 -6.676 1 59.59 80 LYS B N 1
ATOM 1496 C CA . LYS B 1 80 ? 3.305 1.413 -6.402 1 59.59 80 LYS B CA 1
ATOM 1497 C C . LYS B 1 80 ? 3.211 1.692 -4.906 1 59.59 80 LYS B C 1
ATOM 1499 O O . LYS B 1 80 ? 3.854 2.613 -4.398 1 59.59 80 LYS B O 1
ATOM 1504 N N . ILE B 1 81 ? 2.521 0.804 -4.371 1 54.59 81 ILE B N 1
ATOM 1505 C CA . ILE B 1 81 ? 2.348 0.928 -2.928 1 54.59 81 ILE B CA 1
ATOM 1506 C C . ILE B 1 81 ? 3.611 0.453 -2.215 1 54.59 81 ILE B C 1
ATOM 1508 O O . ILE B 1 81 ? 4.055 1.073 -1.245 1 54.59 81 ILE B O 1
ATOM 1512 N N . GLY B 1 82 ? 4.152 -0.77 -2.545 1 49.94 82 GLY B N 1
ATOM 1513 C CA . GLY B 1 82 ? 5.324 -1.392 -1.951 1 49.94 82 GLY B CA 1
ATOM 1514 C C . GLY B 1 82 ? 6.598 -0.591 -2.16 1 49.94 82 GLY B C 1
ATOM 1515 O O . GLY B 1 82 ? 7.602 -0.822 -1.483 1 49.94 82 GLY B O 1
ATOM 1516 N N . GLN B 1 83 ? 6.656 -0.049 -3.361 1 45.12 83 GLN B N 1
ATOM 1517 C CA . GLN B 1 83 ? 7.867 0.73 -3.607 1 45.12 83 GLN B CA 1
ATOM 1518 C C . GLN B 1 83 ? 8.164 1.664 -2.439 1 45.12 83 GLN B C 1
ATOM 1520 O O . GLN B 1 83 ? 9.266 2.213 -2.346 1 45.12 83 GLN B O 1
ATOM 1525 N N . HIS B 1 84 ? 7.18 1.856 -1.769 1 41.59 84 HIS B N 1
ATOM 1526 C CA . HIS B 1 84 ? 7.574 2.609 -0.583 1 41.59 84 HIS B CA 1
ATOM 1527 C C . HIS B 1 84 ? 7.758 1.688 0.618 1 41.59 84 HIS B C 1
ATOM 1529 O O . HIS B 1 84 ? 6.785 1.16 1.158 1 41.59 84 HIS B O 1
ATOM 1535 N N . PRO B 1 85 ? 8.922 0.975 0.551 1 43.59 85 PRO B N 1
ATOM 1536 C CA . PRO B 1 85 ? 9.258 0.024 1.613 1 43.59 85 PRO B CA 1
ATOM 1537 C C . PRO B 1 85 ? 8.445 0.251 2.887 1 43.59 85 PRO B C 1
ATOM 1539 O O . PRO B 1 85 ? 8.219 -0.687 3.656 1 43.59 85 PRO B O 1
ATOM 1542 N N . ASN B 1 86 ? 8.219 1.465 3.232 1 42.69 86 ASN B N 1
ATOM 1543 C CA . ASN B 1 86 ? 7.523 1.86 4.457 1 42.69 86 ASN B CA 1
ATOM 1544 C C . ASN B 1 86 ? 6.027 2.027 4.223 1 42.69 86 ASN B C 1
ATOM 1546 O O . ASN B 1 86 ? 5.535 3.15 4.105 1 42.69 86 ASN B O 1
ATOM 1550 N N . VAL B 1 87 ? 5.516 1.153 3.383 1 48.53 87 VAL B N 1
ATOM 1551 C CA . VAL B 1 87 ? 4.105 1.289 3.039 1 48.53 87 VAL B CA 1
ATOM 1552 C C . VAL B 1 87 ? 3.299 1.629 4.289 1 48.53 87 VAL B C 1
ATOM 1554 O O . VAL B 1 87 ? 3.279 0.857 5.254 1 48.53 87 VAL B O 1
ATOM 1557 N N . VAL B 1 88 ? 3.072 2.793 4.445 1 53.06 88 VAL B N 1
ATOM 1558 C CA . VAL B 1 88 ? 2.285 3.314 5.559 1 53.06 88 VAL B CA 1
ATOM 1559 C C . VAL B 1 88 ? 0.798 3.246 5.215 1 53.06 88 VAL B C 1
ATOM 1561 O O . VAL B 1 88 ? 0.385 3.66 4.129 1 53.06 88 VAL B O 1
ATOM 1564 N N . SER B 1 89 ? 0.167 2.127 5.707 1 62.84 89 SER B N 1
ATOM 1565 C CA . SER B 1 89 ? -1.29 2.133 5.629 1 62.84 89 SER B CA 1
ATOM 1566 C C . SER B 1 89 ? -1.868 3.439 6.16 1 62.84 89 SER B C 1
ATOM 1568 O O . SER B 1 89 ? -1.386 3.977 7.16 1 62.84 89 SER B O 1
ATOM 1570 N N . ILE B 1 90 ? -2.775 3.973 5.238 1 76.12 90 ILE B N 1
ATOM 1571 C CA . ILE B 1 90 ? -3.449 5.176 5.719 1 76.12 90 ILE B CA 1
ATOM 1572 C C . ILE B 1 90 ? -4.371 4.816 6.883 1 76.12 90 ILE B C 1
ATOM 1574 O O . ILE B 1 90 ? -5.152 3.867 6.797 1 76.12 90 ILE B O 1
ATOM 1578 N N . LEU B 1 91 ? -4.16 5.461 7.977 1 80.81 91 LEU B N 1
ATOM 1579 C CA . LEU B 1 91 ? -4.992 5.254 9.156 1 80.81 91 LEU B CA 1
ATOM 1580 C C . LEU B 1 91 ? -6.199 6.184 9.133 1 80.81 91 LEU B C 1
ATOM 1582 O O . LEU B 1 91 ? -7.238 5.867 9.719 1 80.81 91 LEU B O 1
ATOM 1586 N N . GLY B 1 92 ? -6.098 7.277 8.492 1 86.44 92 GLY B N 1
ATOM 1587 C CA . GLY B 1 92 ? -7.125 8.305 8.414 1 86.44 92 GLY B CA 1
ATOM 1588 C C . GLY B 1 92 ? -6.613 9.617 7.859 1 86.44 92 GLY B C 1
ATOM 1589 O O . GLY B 1 92 ? -5.406 9.812 7.727 1 86.44 92 GLY B O 1
ATOM 1590 N N . ALA B 1 93 ? -7.562 10.461 7.477 1 91.31 93 ALA B N 1
ATOM 1591 C CA . ALA B 1 93 ? -7.258 11.789 6.961 1 91.31 93 ALA B CA 1
ATOM 1592 C C . ALA B 1 93 ? -8.359 12.789 7.332 1 91.31 93 ALA B C 1
ATOM 1594 O O . ALA B 1 93 ? -9.508 12.398 7.527 1 91.31 93 ALA B O 1
ATOM 1595 N N . CYS B 1 94 ? -7.918 13.953 7.496 1 93.44 94 CYS B N 1
ATOM 1596 C CA . CYS B 1 94 ? -8.922 14.984 7.766 1 93.44 94 CYS B CA 1
ATOM 1597 C C . CYS B 1 94 ? -8.398 16.359 7.375 1 93.44 94 CYS B C 1
ATOM 1599 O O . CYS B 1 94 ? -7.199 16.547 7.191 1 93.44 94 CYS B O 1
ATOM 1601 N N . HIS B 1 95 ? -9.32 17.156 7.129 1 90.94 95 HIS B N 1
ATOM 1602 C CA . HIS B 1 95 ? -9.031 18.562 6.895 1 90.94 95 HIS B CA 1
ATOM 1603 C C . HIS B 1 95 ? -9.422 19.422 8.094 1 90.94 95 HIS B C 1
ATOM 1605 O O . HIS B 1 95 ? -10.523 19.266 8.633 1 90.94 95 HIS B O 1
ATOM 1611 N N . ASN B 1 96 ? -8.477 20.203 8.602 1 91.25 96 ASN B N 1
ATOM 1612 C CA . ASN B 1 96 ? -8.734 21.125 9.711 1 91.25 96 ASN B CA 1
ATOM 1613 C C . ASN B 1 96 ? -7.961 22.422 9.547 1 91.25 96 ASN B C 1
ATOM 1615 O O . ASN B 1 96 ? -6.746 22.422 9.359 1 91.25 96 ASN B O 1
ATOM 1619 N N . ASP B 1 97 ? -8.648 23.547 9.656 1 89 97 ASP B N 1
ATOM 1620 C CA . ASP B 1 97 ? -8.047 24.875 9.586 1 89 97 ASP B CA 1
ATOM 1621 C C . ASP B 1 97 ? -7.164 25.016 8.344 1 89 97 ASP B C 1
ATOM 1623 O O . ASP B 1 97 ? -6 25.406 8.438 1 89 97 ASP B O 1
ATOM 1627 N N . ASP B 1 98 ? -7.598 24.531 7.227 1 87.75 98 ASP B N 1
ATOM 1628 C CA . ASP B 1 98 ? -6.98 24.688 5.914 1 87.75 98 ASP B CA 1
ATOM 1629 C C . ASP B 1 98 ? -5.727 23.828 5.793 1 87.75 98 ASP B C 1
ATOM 1631 O O . ASP B 1 98 ? -4.852 24.094 4.969 1 87.75 98 ASP B O 1
ATOM 1635 N N . ILE B 1 99 ? -5.652 22.969 6.684 1 90.31 99 ILE B N 1
ATOM 1636 C CA . ILE B 1 99 ? -4.543 22.031 6.629 1 90.31 99 ILE B CA 1
ATOM 1637 C C . ILE B 1 99 ? -5.074 20.609 6.406 1 90.31 99 ILE B C 1
ATOM 1639 O O . ILE B 1 99 ? -6.062 20.203 7.023 1 90.31 99 ILE B O 1
ATOM 1643 N N . LEU B 1 100 ? -4.5 19.906 5.449 1 92 100 LEU B N 1
ATOM 1644 C CA . LEU B 1 100 ? -4.793 18.5 5.215 1 92 100 LEU B CA 1
ATOM 1645 C C . LEU B 1 100 ? -3.846 17.609 6.008 1 92 100 LEU B C 1
ATOM 1647 O O . LEU B 1 100 ? -2.627 17.781 5.945 1 92 100 LEU B O 1
ATOM 1651 N N . TYR B 1 101 ? -4.449 16.781 6.84 1 91.88 101 TYR B N 1
ATOM 1652 C CA . TYR B 1 101 ? -3.709 15.812 7.629 1 91.88 101 TYR B CA 1
ATOM 1653 C C . TYR B 1 101 ? -3.926 14.398 7.098 1 91.88 101 TYR B C 1
ATOM 1655 O O . TYR B 1 101 ? -5.062 13.984 6.859 1 91.88 101 TYR B O 1
ATOM 1663 N N . VAL B 1 102 ? -2.828 13.742 6.891 1 89.44 102 VAL B N 1
ATOM 1664 C CA . VAL B 1 102 ? -2.887 12.336 6.531 1 89.44 102 VAL B CA 1
ATOM 1665 C C . VAL B 1 102 ? -2.076 11.508 7.531 1 89.44 102 VAL B C 1
ATOM 1667 O O . VAL B 1 102 ? -0.872 11.727 7.688 1 89.44 102 VAL B O 1
ATOM 1670 N N . ALA B 1 103 ? -2.795 10.617 8.227 1 88.62 103 ALA B N 1
ATOM 1671 C CA . ALA B 1 103 ? -2.148 9.734 9.195 1 88.62 103 ALA B CA 1
ATOM 1672 C C . ALA B 1 103 ? -1.768 8.398 8.555 1 88.62 103 ALA B C 1
ATOM 1674 O O . ALA B 1 103 ? -2.613 7.727 7.957 1 88.62 103 ALA B O 1
ATOM 1675 N N . LEU B 1 104 ? -0.528 8.109 8.734 1 80.38 104 LEU B N 1
ATOM 1676 C CA . LEU B 1 104 ? 0.009 6.871 8.188 1 80.38 104 LEU B CA 1
ATOM 1677 C C . LEU B 1 104 ? 0.481 5.945 9.305 1 80.38 104 LEU B C 1
ATOM 1679 O O . LEU B 1 104 ? 0.969 6.41 10.336 1 80.38 104 LEU B O 1
ATOM 1683 N N . GLU B 1 105 ? 0.212 4.633 9.18 1 71.5 105 GLU B N 1
ATOM 1684 C CA . GLU B 1 105 ? 0.716 3.676 10.156 1 71.5 105 GLU B CA 1
ATOM 1685 C C . GLU B 1 105 ? 2.234 3.758 10.281 1 71.5 105 GLU B C 1
ATOM 1687 O O . GLU B 1 105 ? 2.943 3.803 9.273 1 71.5 105 GLU B O 1
ATOM 1692 N N . PHE B 1 106 ? 2.715 4.098 11.594 1 59.44 106 PHE B N 1
ATOM 1693 C CA . PHE B 1 106 ? 4.137 4.219 11.891 1 59.44 106 PHE B CA 1
ATOM 1694 C C . PHE B 1 106 ? 4.793 2.846 11.984 1 59.44 106 PHE B C 1
ATOM 1696 O O . PHE B 1 106 ? 4.375 2.008 12.789 1 59.44 106 PHE B O 1
ATOM 1703 N N . MET B 1 107 ? 5.395 2.385 11.031 1 49.91 107 MET B N 1
ATOM 1704 C CA . MET B 1 107 ? 6.109 1.133 11.25 1 49.91 107 MET B CA 1
ATOM 1705 C C . MET B 1 107 ? 7.535 1.397 11.734 1 49.91 107 MET B C 1
ATOM 1707 O O . MET B 1 107 ? 8.289 2.125 11.086 1 49.91 107 MET B O 1
ATOM 1711 N N . PRO B 1 108 ? 7.793 1.399 13.086 1 43.59 108 PRO B N 1
ATOM 1712 C CA . PRO B 1 108 ? 9.133 1.59 13.648 1 43.59 108 PRO B CA 1
ATOM 1713 C C . PRO B 1 108 ? 10.227 0.974 12.773 1 43.59 108 PRO B C 1
ATOM 1715 O O . PRO B 1 108 ? 11.375 1.421 12.812 1 43.59 108 PRO B O 1
ATOM 1718 N N . ASN B 1 109 ? 10.18 -0.137 12.453 1 41.28 109 ASN B N 1
ATOM 1719 C CA . ASN B 1 109 ? 11.469 -0.697 12.062 1 41.28 109 ASN B CA 1
ATOM 1720 C C . ASN B 1 109 ? 12.07 0.056 10.875 1 41.28 109 ASN B C 1
ATOM 1722 O O . ASN B 1 109 ? 13.234 -0.159 10.523 1 41.28 109 ASN B O 1
ATOM 1726 N N . GLY B 1 110 ? 11.484 0.224 9.805 1 38.56 110 GLY B N 1
ATOM 1727 C CA . GLY B 1 110 ? 12.328 0.708 8.727 1 38.56 110 GLY B CA 1
ATOM 1728 C C . GLY B 1 110 ? 12.734 2.162 8.891 1 38.56 110 GLY B C 1
ATOM 1729 O O . GLY B 1 110 ? 12.117 2.896 9.672 1 38.56 110 GLY B O 1
ATOM 1730 N N . ASP B 1 111 ? 14.062 2.467 8.773 1 33.31 111 ASP B N 1
ATOM 1731 C CA . ASP B 1 111 ? 14.781 3.725 8.945 1 33.31 111 ASP B CA 1
ATOM 1732 C C . ASP B 1 111 ? 14.016 4.891 8.32 1 33.31 111 ASP B C 1
ATOM 1734 O O . ASP B 1 111 ? 13.844 4.945 7.105 1 33.31 111 ASP B O 1
ATOM 1738 N N . LEU B 1 112 ? 12.953 5.363 8.789 1 34.19 112 LEU B N 1
ATOM 1739 C CA . LEU B 1 112 ? 12.742 6.742 8.359 1 34.19 112 LEU B CA 1
ATOM 1740 C C . LEU B 1 112 ? 14.07 7.496 8.289 1 34.19 112 LEU B C 1
ATOM 1742 O O . LEU B 1 112 ? 14.094 8.68 7.957 1 34.19 112 LEU B O 1
ATOM 1746 N N . ARG B 1 113 ? 15.102 7.199 9.148 1 31.62 113 ARG B N 1
ATOM 1747 C CA . ARG B 1 113 ? 16.359 7.926 9.328 1 31.62 113 ARG B CA 1
ATOM 1748 C C . ARG B 1 113 ? 17.016 8.227 7.988 1 31.62 113 ARG B C 1
ATOM 1750 O O . ARG B 1 113 ? 17.625 9.281 7.812 1 31.62 113 ARG B O 1
ATOM 1757 N N . THR B 1 114 ? 17.484 7.172 7.266 1 29 114 THR B N 1
ATOM 1758 C CA . THR B 1 114 ? 18.797 7.414 6.668 1 29 114 THR B CA 1
ATOM 1759 C C . THR B 1 114 ? 18.688 8.391 5.496 1 29 114 THR B C 1
ATOM 1761 O O . THR B 1 114 ? 18.609 7.969 4.34 1 29 114 THR B O 1
ATOM 1764 N N . TYR B 1 115 ? 17.516 8.914 5.262 1 26.19 115 TYR B N 1
ATOM 1765 C CA . TYR B 1 115 ? 17.906 9.984 4.352 1 26.19 115 TYR B CA 1
ATOM 1766 C C . TYR B 1 115 ? 18.859 10.961 5.031 1 26.19 115 TYR B C 1
ATOM 1768 O O . TYR B 1 115 ? 19.156 12.023 4.488 1 26.19 115 TYR B O 1
ATOM 1776 N N . THR B 1 116 ? 19.516 10.617 6.18 1 22.48 116 THR B N 1
ATOM 1777 C CA . THR B 1 116 ? 20.656 11.523 6.32 1 22.48 116 THR B CA 1
ATOM 1778 C C . THR B 1 116 ? 21.625 11.367 5.152 1 22.48 116 THR B C 1
ATOM 1780 O O . THR B 1 116 ? 21.891 10.25 4.707 1 22.48 116 THR B O 1
#

Radius of gyration: 19.8 Å; Cα contacts (8 Å, |Δi|>4): 411; chains: 2; bounding box: 38×60×58 Å

Secondary structure (DSSP, 8-state):
-------S-S--GGGGGGB--GGGEEEEEEEEEEETTEEEEEEEEEETTEEEEEEEEEEETT--HHHHHHHHHHHHHHHHHHTSSS---EEEEEEETTEEEEEEE--SSS-S-TT-/---------S--GGGGGGB--GGGEEEEEEEEEEETTEEEEEEEEEETTEEEEEEEEEEETT--HHHHHHHHHHHHHHHHHHTSSS---EEEEEEETTEEEEEEE--SSS-S-TT-

Sequence (232 aa):
MSSPTCEDEGLPSWAQSWNIPFKSMMIGVKVLGKGHFGEVRDGAVLVGGEISKAAIKTLKANASDNDRQNFMEEFRTLTKIGQHPNVVSILGACHNDDILYVALEFMPNGDLRTYTMSSPTCEDEGLPSWAQSWNIPFKSMMIGVKVLGKGHFGEVRDGAVLVGGEISKAAIKTLKANASDNDRQNFMEEFRTLTKIGQHPNVVSILGACHNDDILYVALEFMPNGDLRTYT